Protein AF-A0A2U1M187-F1 (afdb_monomer_lite)

Organism: Artemisia annua (NCBI:txid35608)

Foldseek 3Di: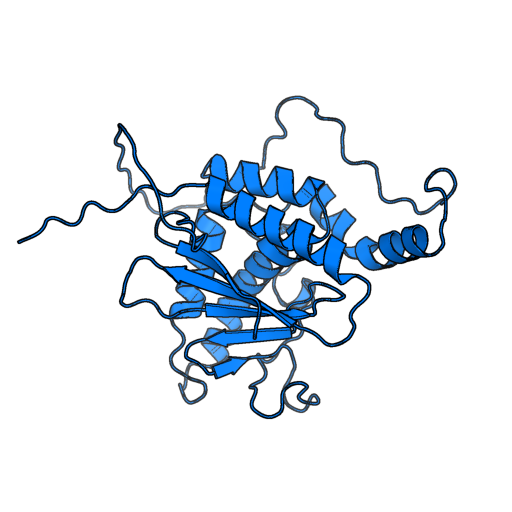
DDPDDQDAADLVQLLVLLVVLLVQLVVCCPDFDFWWWKWKAFLPPLFWIWIFTAGSNQRHGAWIATPNATEGDDAPPPDDPDVRHHHLRHHPAQVTLDPPGQQQQFAALVLQVVLSVLSRVDPDPPDPCSNVSSNVNSSSSSHVCQSHRLLNLDVVSVVVRSVRHVVRDDRQGDDDLSRQVVVCSVVVVVCVVVVHDLPPDPPRRPDDPDCDDDPPRDPPDDPDDDDDDDDDDDDDDDDDDDPPWGGSSRMTIHIDRDD

Secondary structure (DSSP, 8-state):
-----PPPP-THHHHHHHHHHHHHHHHHTT--S-EEEEEEEESSTTSPPEEEEEETTT--EEEEEETTEEEESB-TTSPPSSTT-EE-SB-S-HHHHSSS-GGG-B-SHHHHHHHHHHHHT---TTSTTHHHHHHHTHHHHHHHHIIIIIHHH-HHHHHHHHHHHHTT-SS-B--HHHHHHGGGHHHHHHHHHTT--GGG-TTPPPPPPP--S----------S-----------------S---EESSSEEEEEE---

Structure (mmCIF, N/CA/C/O backbone):
data_AF-A0A2U1M187-F1
#
_entry.id   AF-A0A2U1M187-F1
#
loop_
_atom_site.group_PDB
_atom_site.id
_atom_site.type_symbol
_atom_site.label_atom_id
_atom_site.label_alt_id
_atom_site.label_comp_id
_atom_site.label_asym_id
_atom_site.label_entity_id
_atom_site.label_seq_id
_atom_site.pdbx_PDB_ins_code
_atom_site.Cartn_x
_atom_site.Cartn_y
_atom_site.Cartn_z
_atom_site.occupancy
_atom_site.B_iso_or_equiv
_atom_site.auth_seq_id
_atom_site.auth_comp_id
_atom_site.auth_asym_id
_atom_site.auth_atom_id
_atom_site.pdbx_PDB_model_num
ATOM 1 N N . MET A 1 1 ? 6.530 32.832 21.417 1.00 36.34 1 MET A N 1
ATOM 2 C CA . MET A 1 1 ? 5.592 32.250 20.433 1.00 36.34 1 MET A CA 1
ATOM 3 C C . MET A 1 1 ? 6.393 31.898 19.190 1.00 36.34 1 MET A C 1
ATOM 5 O O . MET A 1 1 ? 6.808 32.794 18.467 1.00 36.34 1 MET A O 1
ATOM 9 N N . ALA A 1 2 ? 6.755 30.625 19.029 1.00 31.55 2 ALA A N 1
ATOM 10 C CA . ALA A 1 2 ? 7.582 30.176 17.914 1.00 31.55 2 ALA A CA 1
ATOM 11 C C . ALA A 1 2 ? 6.688 29.946 16.688 1.00 31.55 2 ALA A C 1
ATOM 13 O O . ALA A 1 2 ? 5.864 29.036 16.682 1.00 31.55 2 ALA A O 1
ATOM 14 N N . ASN A 1 3 ? 6.841 30.786 15.664 1.00 33.09 3 ASN A N 1
ATOM 15 C CA . ASN A 1 3 ? 6.210 30.586 14.362 1.00 33.09 3 ASN A CA 1
ATOM 16 C C . ASN A 1 3 ? 6.825 29.344 13.699 1.00 33.09 3 ASN A C 1
ATOM 18 O O . ASN A 1 3 ? 7.905 29.411 13.107 1.00 33.09 3 ASN A O 1
ATOM 22 N N . GLY A 1 4 ? 6.149 28.202 13.830 1.00 34.09 4 GLY A N 1
ATOM 23 C CA . GLY A 1 4 ? 6.517 26.953 13.174 1.00 34.09 4 GLY A CA 1
ATOM 24 C C . GLY A 1 4 ? 6.390 27.083 11.658 1.00 34.09 4 GLY A C 1
ATOM 25 O O . GLY A 1 4 ? 5.302 26.966 11.104 1.00 34.09 4 GLY A O 1
ATOM 26 N N . ARG A 1 5 ? 7.509 27.333 10.967 1.00 35.47 5 ARG A N 1
ATOM 27 C CA . ARG A 1 5 ? 7.583 27.202 9.506 1.00 35.47 5 ARG A CA 1
ATOM 28 C C . ARG A 1 5 ? 7.350 25.737 9.134 1.00 35.47 5 ARG A C 1
ATOM 30 O O . ARG A 1 5 ? 8.182 24.886 9.446 1.00 35.47 5 ARG A O 1
ATOM 37 N N . ALA A 1 6 ? 6.247 25.460 8.443 1.00 38.03 6 ALA A N 1
ATOM 38 C CA . ALA A 1 6 ? 5.992 24.170 7.816 1.00 38.03 6 ALA A CA 1
ATOM 39 C C . ALA A 1 6 ? 7.139 23.836 6.842 1.00 38.03 6 ALA A C 1
ATOM 41 O O . ALA A 1 6 ? 7.432 24.603 5.921 1.00 38.03 6 ALA A O 1
ATOM 42 N N . ARG A 1 7 ? 7.836 22.718 7.077 1.00 44.09 7 ARG A N 1
ATOM 43 C CA . ARG A 1 7 ? 8.890 22.218 6.184 1.00 44.09 7 ARG A CA 1
ATOM 44 C C . ARG A 1 7 ? 8.266 21.861 4.834 1.00 44.09 7 ARG A C 1
ATOM 46 O O . ARG A 1 7 ? 7.250 21.173 4.788 1.00 44.09 7 ARG A O 1
ATOM 53 N N . LYS A 1 8 ? 8.881 22.310 3.735 1.00 40.53 8 LYS A N 1
ATOM 54 C CA . LYS A 1 8 ? 8.537 21.811 2.398 1.00 40.53 8 LYS A CA 1
ATOM 55 C C . LYS A 1 8 ? 8.822 20.315 2.337 1.00 40.53 8 LYS A C 1
ATOM 57 O O . LYS A 1 8 ? 9.848 19.870 2.848 1.00 40.53 8 LYS A O 1
ATOM 62 N N . ALA A 1 9 ? 7.910 19.586 1.703 1.00 42.81 9 ALA A N 1
ATOM 63 C CA . ALA A 1 9 ? 8.099 18.197 1.321 1.00 42.81 9 ALA A CA 1
ATOM 64 C C . ALA A 1 9 ? 9.455 17.995 0.643 1.00 42.81 9 ALA A C 1
ATOM 66 O O . ALA A 1 9 ? 9.800 18.793 -0.230 1.00 42.81 9 ALA A O 1
ATOM 67 N N . ASP A 1 10 ? 10.171 16.926 0.980 1.00 57.53 10 ASP A N 1
ATOM 68 C CA . ASP A 1 10 ? 11.231 16.387 0.137 1.00 57.53 10 ASP A CA 1
ATOM 69 C C . ASP A 1 10 ? 10.688 15.130 -0.571 1.00 57.53 10 ASP A C 1
ATOM 71 O O . ASP A 1 10 ? 10.655 14.042 0.009 1.00 57.53 10 ASP A O 1
ATOM 75 N N . PRO A 1 11 ? 10.228 15.246 -1.831 1.00 55.34 11 PRO A N 1
ATOM 76 C CA . PRO A 1 11 ? 9.871 14.103 -2.667 1.00 55.34 11 PRO A CA 1
ATOM 77 C C . PRO A 1 11 ? 10.954 13.015 -2.744 1.00 55.34 11 PRO A C 1
ATOM 79 O O . PRO A 1 11 ? 10.631 11.856 -3.017 1.00 55.34 11 PRO A O 1
ATOM 82 N N . ALA A 1 12 ? 12.224 13.348 -2.466 1.00 59.47 12 ALA A N 1
ATOM 83 C CA . ALA A 1 12 ? 13.305 12.369 -2.407 1.00 59.47 12 ALA A CA 1
ATOM 84 C C . ALA A 1 12 ? 13.108 11.332 -1.288 1.00 59.47 12 ALA A C 1
ATOM 86 O O . ALA A 1 12 ? 13.751 10.285 -1.308 1.00 59.47 12 ALA A O 1
ATOM 87 N N . ASP A 1 13 ? 12.215 11.575 -0.332 1.00 79.62 13 ASP A N 1
ATOM 88 C CA . ASP A 1 13 ? 12.016 10.694 0.814 1.00 79.62 13 ASP A CA 1
ATOM 89 C C . ASP A 1 13 ? 11.169 9.461 0.502 1.00 79.62 13 ASP A C 1
ATOM 91 O O . ASP A 1 13 ? 11.450 8.381 1.018 1.00 79.62 13 ASP A O 1
ATOM 95 N N . TYR A 1 14 ? 10.210 9.574 -0.418 1.00 87.38 14 TYR A N 1
ATOM 96 C CA . TYR A 1 14 ? 9.509 8.409 -0.965 1.00 87.38 14 TYR A CA 1
ATOM 97 C C . TYR A 1 14 ? 10.503 7.529 -1.719 1.00 87.38 14 TYR A C 1
ATOM 99 O O . TYR A 1 14 ? 10.582 6.328 -1.471 1.00 87.38 14 TYR A O 1
ATOM 107 N N . GLY A 1 15 ? 11.318 8.152 -2.580 1.00 87.81 15 GLY A N 1
ATOM 108 C CA . GLY A 1 15 ? 12.335 7.455 -3.357 1.00 87.81 15 GLY A CA 1
ATOM 109 C C . GLY A 1 15 ? 13.298 6.665 -2.476 1.00 87.81 15 GLY A C 1
ATOM 110 O O . GLY A 1 15 ? 13.433 5.462 -2.674 1.00 87.81 15 GLY A O 1
ATOM 111 N N . LYS A 1 16 ? 13.867 7.313 -1.450 1.00 89.25 16 LYS A N 1
ATOM 112 C CA . LYS A 1 16 ? 14.754 6.673 -0.463 1.00 89.25 16 LYS A CA 1
ATOM 113 C C . LYS A 1 16 ? 14.071 5.535 0.296 1.00 89.25 16 LYS A C 1
ATOM 115 O O . LYS A 1 16 ? 14.731 4.553 0.615 1.00 89.25 16 LYS A O 1
ATOM 120 N N . THR A 1 17 ? 12.792 5.669 0.645 1.00 90.00 17 THR A N 1
ATOM 121 C CA . THR A 1 17 ? 12.059 4.610 1.355 1.00 90.00 17 THR A CA 1
ATOM 122 C C . THR A 1 17 ? 11.868 3.386 0.472 1.00 90.00 17 THR A C 1
ATOM 124 O O . THR A 1 17 ? 12.154 2.280 0.921 1.00 90.00 17 THR A O 1
ATOM 127 N N . VAL A 1 18 ? 11.464 3.576 -0.786 1.00 92.38 18 VAL A N 1
ATOM 128 C CA . VAL A 1 18 ? 11.348 2.468 -1.742 1.00 92.38 18 VAL A CA 1
ATOM 129 C C . VAL A 1 18 ? 12.714 1.841 -2.021 1.00 92.38 18 VAL A C 1
ATOM 131 O O . VAL A 1 18 ? 12.825 0.624 -1.984 1.00 92.38 18 VAL A O 1
ATOM 134 N N . ASP A 1 19 ? 13.770 2.641 -2.199 1.00 91.38 19 ASP A N 1
ATOM 135 C CA . ASP A 1 19 ? 15.132 2.118 -2.399 1.00 91.38 19 ASP A CA 1
ATOM 136 C C . ASP A 1 19 ? 15.591 1.256 -1.215 1.00 91.38 19 ASP A C 1
ATOM 138 O O . ASP A 1 19 ? 16.145 0.181 -1.408 1.00 91.38 19 ASP A O 1
ATOM 142 N N . LYS A 1 20 ? 15.286 1.665 0.021 1.00 90.06 20 LYS A N 1
ATOM 143 C CA . LYS A 1 20 ? 15.583 0.847 1.205 1.00 90.06 20 LYS A CA 1
ATOM 144 C C . LYS A 1 20 ? 14.770 -0.436 1.268 1.00 90.06 20 LYS A C 1
ATOM 146 O O . LYS A 1 20 ? 15.313 -1.443 1.702 1.00 90.06 20 LYS A O 1
ATOM 151 N N . LEU A 1 21 ? 13.490 -0.399 0.894 1.00 90.88 21 LEU A N 1
ATOM 152 C CA . LEU A 1 21 ? 12.667 -1.608 0.818 1.00 90.88 21 LEU A CA 1
ATOM 153 C C . LEU A 1 21 ? 13.251 -2.582 -0.212 1.00 90.88 21 LEU A C 1
ATOM 155 O O . LEU A 1 21 ? 13.350 -3.770 0.072 1.00 90.88 21 LEU A O 1
ATOM 159 N N . GLN A 1 22 ? 13.715 -2.075 -1.358 1.00 91.00 22 GLN A N 1
ATOM 160 C CA . GLN A 1 22 ? 14.384 -2.873 -2.389 1.00 91.00 22 GLN A CA 1
ATOM 161 C C . GLN A 1 22 ? 15.707 -3.460 -1.891 1.00 91.00 22 GLN A C 1
ATOM 163 O O . GLN A 1 22 ? 15.935 -4.661 -2.017 1.00 91.00 22 GLN A O 1
ATOM 168 N N . ASP A 1 23 ? 16.555 -2.639 -1.270 1.00 89.06 23 ASP A N 1
ATOM 169 C CA . ASP A 1 23 ? 17.818 -3.088 -0.677 1.00 89.06 23 ASP A CA 1
ATOM 170 C C . ASP A 1 23 ? 17.598 -4.120 0.434 1.00 89.06 23 ASP A C 1
ATOM 172 O O . ASP A 1 23 ? 18.422 -5.018 0.615 1.00 89.06 23 ASP A O 1
ATOM 176 N N . HIS A 1 24 ? 16.518 -3.974 1.206 1.00 85.69 24 HIS A N 1
ATOM 177 C CA . HIS A 1 24 ? 16.148 -4.927 2.241 1.00 85.69 24 HIS A CA 1
ATOM 178 C C . HIS A 1 24 ? 15.700 -6.246 1.617 1.00 85.69 24 HIS A C 1
ATOM 180 O O . HIS A 1 24 ? 16.288 -7.272 1.944 1.00 85.69 24 HIS A O 1
ATOM 186 N N . LEU A 1 25 ? 14.763 -6.205 0.661 1.00 83.88 25 LEU A N 1
ATOM 187 C CA . LEU A 1 25 ? 14.265 -7.383 -0.053 1.00 83.88 25 LEU A CA 1
ATOM 188 C C . LEU A 1 25 ? 15.414 -8.207 -0.652 1.00 83.88 25 LEU A C 1
ATOM 190 O O . LEU A 1 25 ? 15.471 -9.421 -0.486 1.00 83.88 25 LEU A O 1
ATOM 194 N N . LEU A 1 26 ? 16.387 -7.546 -1.287 1.00 81.94 26 LEU A N 1
ATOM 195 C CA . LEU A 1 26 ? 17.562 -8.210 -1.866 1.00 81.94 26 LEU A CA 1
ATOM 196 C C . LEU A 1 26 ? 18.434 -8.926 -0.822 1.00 81.94 26 LEU A C 1
ATOM 198 O O . LEU A 1 26 ? 19.063 -9.937 -1.135 1.00 81.94 26 LEU A O 1
ATOM 202 N N . LYS A 1 27 ? 18.491 -8.413 0.411 1.00 82.50 27 LYS A N 1
ATOM 203 C CA . LYS A 1 27 ? 19.245 -9.022 1.520 1.00 82.50 27 LYS A CA 1
ATOM 204 C C . LYS A 1 27 ? 18.449 -10.114 2.230 1.00 82.50 27 LYS A C 1
ATOM 206 O O . LYS A 1 27 ? 19.059 -11.023 2.795 1.00 82.50 27 LYS A O 1
ATOM 211 N N . SER A 1 28 ? 17.123 -10.019 2.214 1.00 74.81 28 SER A N 1
ATOM 212 C CA . SER A 1 28 ? 16.223 -10.865 2.989 1.00 74.81 28 SER A CA 1
ATOM 213 C C . SER A 1 28 ? 15.678 -12.086 2.261 1.00 74.81 28 SER A C 1
ATOM 215 O O . SER A 1 28 ? 15.103 -12.938 2.928 1.00 74.81 28 SER A O 1
ATOM 217 N N . MET A 1 29 ? 15.915 -12.252 0.950 1.00 66.25 29 MET A N 1
ATOM 218 C CA . MET A 1 29 ? 15.394 -13.375 0.134 1.00 66.25 29 MET A CA 1
ATOM 219 C C . MET A 1 29 ? 15.698 -14.803 0.655 1.00 66.25 29 MET A C 1
ATOM 221 O O . MET A 1 29 ? 15.328 -15.784 0.019 1.00 66.25 29 MET A O 1
ATOM 225 N N . ARG A 1 30 ? 16.396 -14.957 1.785 1.00 66.12 30 ARG A N 1
ATOM 226 C CA . ARG A 1 30 ? 16.701 -16.240 2.436 1.00 66.12 30 ARG A CA 1
ATOM 227 C C . ARG A 1 30 ? 15.968 -16.469 3.762 1.00 66.12 30 ARG A C 1
ATOM 229 O O . ARG A 1 30 ? 16.163 -17.527 4.356 1.00 66.12 30 ARG A O 1
ATOM 236 N N . ARG A 1 31 ? 15.184 -15.507 4.255 1.00 67.06 31 ARG A N 1
ATOM 237 C CA . ARG A 1 31 ? 14.463 -15.611 5.532 1.00 67.06 31 ARG A CA 1
ATOM 238 C C . ARG A 1 31 ? 12.969 -15.742 5.268 1.00 67.06 31 ARG A C 1
ATOM 240 O O . ARG A 1 31 ? 12.384 -14.916 4.578 1.00 67.06 31 ARG A O 1
ATOM 247 N N . ASN A 1 32 ? 12.366 -16.790 5.819 1.00 68.56 32 ASN A N 1
ATOM 248 C CA . ASN A 1 32 ? 10.932 -17.041 5.711 1.00 68.56 32 ASN A CA 1
ATOM 249 C C . ASN A 1 32 ? 10.255 -16.705 7.042 1.00 68.56 32 ASN A C 1
ATOM 251 O O . ASN A 1 32 ? 10.751 -17.102 8.094 1.00 68.56 32 ASN A O 1
ATOM 255 N N . GLY A 1 33 ? 9.104 -16.031 6.981 1.00 71.12 33 GLY A N 1
ATOM 256 C CA . GLY A 1 33 ? 8.244 -15.776 8.143 1.00 71.12 33 GLY A CA 1
ATOM 257 C C . GLY A 1 33 ? 8.521 -14.485 8.922 1.00 71.12 33 GLY A C 1
ATOM 258 O O . GLY A 1 33 ? 7.881 -14.272 9.948 1.00 71.12 33 GLY A O 1
ATOM 259 N N . GLU A 1 34 ? 9.434 -13.629 8.457 1.00 85.44 34 GLU A N 1
ATOM 260 C CA . GLU A 1 34 ? 9.655 -12.290 9.024 1.00 85.44 34 GLU A CA 1
ATOM 261 C C . GLU A 1 34 ? 8.755 -11.238 8.335 1.00 85.44 34 GLU A C 1
ATOM 263 O O . GLU A 1 34 ? 8.261 -11.440 7.217 1.00 85.44 34 GLU A O 1
ATOM 268 N N . PHE A 1 35 ? 8.503 -10.120 9.025 1.00 88.19 35 PHE A N 1
ATOM 269 C CA . PHE A 1 35 ? 7.682 -9.011 8.533 1.00 88.19 35 PHE A CA 1
ATOM 270 C C . PHE A 1 35 ? 8.474 -7.704 8.521 1.00 88.19 35 PHE A C 1
ATOM 272 O O . PHE A 1 35 ? 9.128 -7.335 9.494 1.00 88.19 35 PHE A O 1
ATOM 279 N N . LEU A 1 36 ? 8.315 -6.939 7.445 1.00 90.62 36 LEU A N 1
ATOM 280 C CA . LEU A 1 36 ? 8.803 -5.575 7.321 1.00 90.62 36 LEU A CA 1
ATOM 281 C C . LEU A 1 36 ? 7.739 -4.593 7.774 1.00 90.62 36 LEU A C 1
ATOM 283 O O . LEU A 1 36 ? 6.612 -4.582 7.278 1.00 90.62 36 LEU A O 1
ATOM 287 N N . LYS A 1 37 ? 8.125 -3.692 8.668 1.00 92.69 37 LYS A N 1
ATOM 288 C CA . LYS A 1 37 ? 7.225 -2.682 9.205 1.00 92.69 37 LYS A CA 1
ATOM 289 C C . LYS A 1 37 ? 7.507 -1.323 8.597 1.00 92.69 37 LYS A C 1
ATOM 291 O O . LYS A 1 37 ? 8.491 -0.651 8.911 1.00 92.69 37 LYS A O 1
ATOM 296 N N . LEU A 1 38 ? 6.589 -0.891 7.745 1.00 92.94 38 LEU A N 1
ATOM 297 C CA . LEU A 1 38 ? 6.600 0.432 7.145 1.00 92.94 38 LEU A CA 1
ATOM 298 C C . LEU A 1 38 ? 5.641 1.356 7.902 1.00 92.94 38 LEU A C 1
ATOM 300 O O . LEU A 1 38 ? 4.427 1.181 7.877 1.00 92.94 38 LEU A O 1
ATOM 304 N N . VAL A 1 39 ? 6.185 2.369 8.566 1.00 92.62 39 VAL A N 1
ATOM 305 C CA . VAL A 1 39 ? 5.425 3.348 9.347 1.00 92.62 39 VAL A CA 1
ATOM 306 C C . VAL A 1 39 ? 5.218 4.620 8.535 1.00 92.62 39 VAL A C 1
ATOM 308 O O . VAL A 1 39 ? 6.169 5.337 8.235 1.00 92.62 39 VAL A O 1
ATOM 311 N N . LEU A 1 40 ? 3.966 4.924 8.215 1.00 91.75 40 LEU A N 1
ATOM 312 C CA . LEU A 1 40 ? 3.519 6.200 7.677 1.00 91.75 40 LEU A CA 1
ATOM 313 C C . LEU A 1 40 ? 3.137 7.114 8.846 1.00 91.75 40 LEU A C 1
ATOM 315 O O . LEU A 1 40 ? 2.264 6.796 9.651 1.00 91.75 40 LEU A O 1
ATOM 319 N N . ARG A 1 41 ? 3.785 8.265 8.939 1.00 88.38 41 ARG A N 1
ATOM 320 C CA . ARG A 1 41 ? 3.580 9.292 9.964 1.00 88.38 41 ARG A CA 1
ATOM 321 C C . ARG A 1 41 ? 3.238 10.596 9.307 1.00 88.38 41 ARG A C 1
ATOM 323 O O . ARG A 1 41 ? 3.603 10.786 8.160 1.00 88.38 41 ARG A O 1
ATOM 330 N N . SER A 1 42 ? 2.681 11.542 10.040 1.00 83.50 42 SER A N 1
ATOM 331 C CA . SER A 1 42 ? 2.595 12.921 9.588 1.00 83.50 42 SER A CA 1
ATOM 332 C C . SER A 1 42 ? 3.364 13.851 10.511 1.00 83.50 42 SER A C 1
ATOM 334 O O . SER A 1 42 ? 3.571 13.544 11.677 1.00 83.50 42 SER A O 1
ATOM 336 N N . ASP A 1 43 ? 3.831 14.981 9.978 1.00 78.56 43 ASP A N 1
ATOM 337 C CA . ASP A 1 43 ? 4.425 16.046 10.794 1.00 78.56 43 ASP A CA 1
ATOM 338 C C . ASP A 1 43 ? 3.367 16.769 11.649 1.00 78.56 43 ASP A C 1
ATOM 340 O O . ASP A 1 43 ? 3.721 17.544 12.532 1.00 78.56 43 ASP A O 1
ATOM 344 N N . ASN A 1 44 ? 2.078 16.526 11.395 1.00 78.62 44 ASN A N 1
ATOM 345 C CA . ASN A 1 44 ? 0.995 16.981 12.251 1.00 78.62 44 ASN A CA 1
ATOM 346 C C . ASN A 1 44 ? 0.850 16.031 13.453 1.00 78.62 44 ASN A C 1
ATOM 348 O O . ASN A 1 44 ? 0.470 14.876 13.282 1.00 78.62 44 ASN A O 1
ATOM 352 N N . GLU A 1 45 ? 1.118 16.541 14.655 1.00 74.12 45 GLU A N 1
ATOM 353 C CA . GLU A 1 45 ? 1.092 15.801 15.927 1.00 74.12 45 GLU A CA 1
ATOM 354 C C . GLU A 1 45 ? -0.265 15.169 16.277 1.00 74.12 45 GLU A C 1
ATOM 356 O O . GLU A 1 45 ? -0.317 14.216 17.050 1.00 74.12 45 GLU A O 1
ATOM 361 N N . TYR A 1 46 ? -1.361 15.662 15.692 1.00 77.69 46 TYR A N 1
ATOM 362 C CA . TYR A 1 46 ? -2.701 15.105 15.897 1.00 77.69 46 TYR A CA 1
ATOM 363 C C . TYR A 1 46 ? -2.987 13.889 15.008 1.00 77.69 46 TYR A C 1
ATOM 365 O O . TYR A 1 46 ? -3.996 13.208 15.199 1.00 77.69 46 TYR A O 1
ATOM 373 N N . ASN A 1 47 ? -2.127 13.621 14.022 1.00 82.25 47 ASN A N 1
ATOM 374 C CA . ASN A 1 47 ? -2.273 12.471 13.145 1.00 82.25 47 ASN A CA 1
ATOM 375 C C . ASN A 1 47 ? -1.615 11.237 13.769 1.00 82.25 47 ASN A C 1
ATOM 377 O O . ASN A 1 47 ? -0.525 11.289 14.334 1.00 82.25 47 ASN A O 1
ATOM 381 N N . LYS A 1 48 ? -2.292 10.103 13.622 1.00 88.19 48 LYS A N 1
ATOM 382 C CA . LYS A 1 48 ? -1.861 8.803 14.117 1.00 88.19 48 LYS A CA 1
ATOM 383 C C . LYS A 1 48 ? -0.832 8.188 13.165 1.00 88.19 48 LYS A C 1
ATOM 385 O O . LYS A 1 48 ? -0.871 8.372 11.943 1.00 88.19 48 LYS A O 1
ATOM 390 N N . ASP A 1 49 ? 0.069 7.393 13.730 1.00 90.88 49 ASP A N 1
ATOM 391 C CA . ASP A 1 49 ? 0.918 6.509 12.939 1.00 90.88 49 ASP A CA 1
ATOM 392 C C . ASP A 1 49 ? 0.047 5.431 12.279 1.00 90.88 49 ASP A C 1
ATOM 394 O O . ASP A 1 49 ? -0.763 4.770 12.934 1.00 90.88 49 ASP A O 1
ATOM 398 N N . VAL A 1 50 ? 0.251 5.234 10.980 1.00 93.81 50 VAL A N 1
ATOM 399 C CA . VAL A 1 50 ? -0.309 4.119 10.215 1.00 93.81 50 VAL A CA 1
ATOM 400 C C . VAL A 1 50 ? 0.844 3.188 9.887 1.00 93.81 50 VAL A C 1
ATOM 402 O O . VAL A 1 50 ? 1.818 3.619 9.277 1.00 93.81 50 VAL A O 1
ATOM 405 N N . LYS A 1 51 ? 0.769 1.922 10.287 1.00 95.12 51 LYS A N 1
ATOM 406 C CA . LYS A 1 51 ? 1.833 0.944 10.031 1.00 95.12 51 LYS A CA 1
ATOM 407 C C . LYS A 1 51 ? 1.334 -0.093 9.036 1.00 95.12 51 LYS A C 1
ATOM 409 O O . LYS A 1 51 ? 0.200 -0.547 9.126 1.00 95.12 51 LYS A O 1
ATOM 414 N N . LEU A 1 52 ? 2.187 -0.452 8.097 1.00 95.19 52 LEU A N 1
ATOM 415 C CA . LEU A 1 52 ? 1.980 -1.497 7.110 1.00 95.19 52 LEU A CA 1
ATOM 416 C C . LEU A 1 52 ? 2.959 -2.618 7.462 1.00 95.19 52 LEU A C 1
ATOM 418 O O . LEU A 1 52 ? 4.168 -2.385 7.449 1.00 95.19 52 LEU A O 1
ATOM 422 N N . LEU A 1 53 ? 2.444 -3.788 7.832 1.00 94.44 53 LEU A N 1
ATOM 423 C CA . LEU A 1 53 ? 3.240 -5.001 7.992 1.00 94.44 53 LEU A CA 1
ATOM 424 C C . LEU A 1 53 ? 3.240 -5.747 6.665 1.00 94.44 53 LEU A C 1
ATOM 426 O O . LEU A 1 53 ? 2.196 -6.221 6.215 1.00 94.44 53 LEU A O 1
ATOM 430 N N . LEU A 1 54 ? 4.408 -5.794 6.039 1.00 92.31 54 LEU A N 1
ATOM 431 C CA . LEU A 1 54 ? 4.641 -6.451 4.765 1.00 92.31 54 LEU A CA 1
ATOM 432 C C . LEU A 1 54 ? 5.352 -7.776 5.030 1.00 92.31 54 LEU A C 1
ATOM 434 O O . LEU A 1 54 ? 6.334 -7.790 5.762 1.00 92.31 54 LEU A O 1
ATOM 438 N N . GLU A 1 55 ? 4.898 -8.874 4.447 1.00 89.69 55 GLU A N 1
ATOM 439 C CA . GLU A 1 55 ? 5.629 -10.140 4.506 1.00 89.69 55 GLU A CA 1
ATOM 440 C C . GLU A 1 55 ? 6.998 -9.973 3.823 1.00 89.69 55 GLU A C 1
ATOM 442 O O . GLU A 1 55 ? 7.080 -9.490 2.696 1.00 89.69 55 GLU A O 1
ATOM 447 N N . GLU A 1 56 ? 8.092 -10.346 4.484 1.00 86.19 56 GLU A N 1
ATOM 448 C CA . GLU A 1 56 ? 9.448 -10.047 4.000 1.00 86.19 56 GLU A CA 1
ATOM 449 C C . GLU A 1 56 ? 9.829 -10.812 2.724 1.00 86.19 56 GLU A C 1
ATOM 451 O O . GLU A 1 56 ? 10.569 -10.290 1.889 1.00 86.19 56 GLU A O 1
ATOM 456 N N . SER A 1 57 ? 9.283 -12.018 2.543 1.00 80.62 57 SER A N 1
ATOM 457 C CA . SER A 1 57 ? 9.541 -12.899 1.395 1.00 80.62 57 SER A CA 1
ATOM 458 C C . SER A 1 57 ? 8.901 -12.394 0.094 1.00 80.62 57 SER A C 1
ATOM 460 O O . SER A 1 57 ? 9.403 -12.657 -0.999 1.00 80.62 57 SER A O 1
ATOM 462 N N . SER A 1 58 ? 7.779 -11.679 0.200 1.00 82.94 58 SER A N 1
ATOM 463 C CA . SER A 1 58 ? 6.874 -11.393 -0.919 1.00 82.94 58 SER A CA 1
ATOM 464 C C . SER A 1 58 ? 6.520 -9.906 -1.047 1.00 82.94 58 SER A C 1
ATOM 466 O O . SER A 1 58 ? 6.004 -9.457 -2.079 1.00 82.94 58 SER A O 1
ATOM 468 N N . VAL A 1 59 ? 6.791 -9.130 0.004 1.00 88.06 59 VAL A N 1
ATOM 469 C CA . VAL A 1 59 ? 6.391 -7.732 0.206 1.00 88.06 59 VAL A CA 1
ATOM 470 C C . VAL A 1 59 ? 4.867 -7.538 0.130 1.00 88.06 59 VAL A C 1
ATOM 472 O O . VAL A 1 59 ? 4.397 -6.422 -0.083 1.00 88.06 59 VAL A O 1
ATOM 475 N N . TYR A 1 60 ? 4.061 -8.596 0.292 1.00 89.38 60 TYR A N 1
ATOM 476 C CA . TYR A 1 60 ? 2.602 -8.457 0.388 1.00 89.38 60 TYR A CA 1
ATOM 477 C C . TYR A 1 60 ? 2.211 -7.778 1.697 1.00 89.38 60 TYR A C 1
ATOM 479 O O . TYR A 1 60 ? 2.781 -8.058 2.745 1.00 89.38 60 TYR A O 1
ATOM 487 N N . LEU A 1 61 ? 1.222 -6.884 1.646 1.00 90.69 61 LEU A N 1
ATOM 488 C CA . LEU A 1 61 ? 0.670 -6.259 2.845 1.00 90.69 61 LEU A CA 1
ATOM 489 C C . LEU A 1 61 ? -0.214 -7.258 3.588 1.00 90.69 61 LEU A C 1
ATOM 491 O O . LEU A 1 61 ? -1.332 -7.517 3.161 1.00 90.69 61 LEU A O 1
ATOM 495 N N . SER A 1 62 ? 0.261 -7.744 4.727 1.00 88.50 62 SER A N 1
ATOM 496 C CA . SER A 1 62 ? -0.480 -8.702 5.547 1.00 88.50 62 SER A CA 1
ATOM 497 C C . SER A 1 62 ? -1.374 -8.005 6.572 1.00 88.50 62 SER A C 1
ATOM 499 O O . SER A 1 62 ? -2.529 -8.383 6.747 1.00 88.50 62 SER A O 1
ATOM 501 N N . VAL A 1 63 ? -0.863 -6.961 7.238 1.00 93.81 63 VAL A N 1
ATOM 502 C CA . VAL A 1 63 ? -1.606 -6.240 8.286 1.00 93.81 63 VAL A CA 1
ATOM 503 C C . VAL A 1 63 ? -1.429 -4.738 8.153 1.00 93.81 63 VAL A C 1
ATOM 505 O O . VAL A 1 63 ? -0.320 -4.211 8.076 1.00 93.81 63 VAL A O 1
ATOM 508 N N . LEU A 1 64 ? -2.544 -4.028 8.220 1.00 95.75 64 LEU A N 1
ATOM 509 C CA . LEU A 1 64 ? -2.607 -2.596 8.433 1.00 95.75 64 LEU A CA 1
ATOM 510 C C . LEU A 1 64 ? -2.824 -2.329 9.928 1.00 95.75 64 LEU A C 1
ATOM 512 O O . LEU A 1 64 ? -3.829 -2.740 10.494 1.00 95.75 64 LEU A O 1
ATOM 516 N N . ILE A 1 65 ? -1.924 -1.592 10.573 1.00 95.19 65 ILE A N 1
ATOM 517 C CA . ILE A 1 65 ? -2.086 -1.168 11.966 1.00 95.19 65 ILE A CA 1
ATOM 518 C C . ILE A 1 65 ? -2.430 0.316 12.001 1.00 95.19 65 ILE A C 1
ATOM 520 O O . ILE A 1 65 ? -1.596 1.159 11.659 1.00 95.19 65 ILE A O 1
ATOM 524 N N . VAL A 1 66 ? -3.635 0.643 12.462 1.00 93.62 66 VAL A N 1
ATOM 525 C CA . VAL A 1 66 ? -4.073 2.027 12.690 1.00 93.62 66 VAL A CA 1
ATOM 526 C C . VAL A 1 66 ? -4.523 2.149 14.133 1.00 93.62 66 VAL A C 1
ATOM 528 O O . VAL A 1 66 ? -5.360 1.377 14.582 1.00 93.62 66 VAL A O 1
ATOM 531 N N . ASP A 1 67 ? -3.969 3.114 14.868 1.00 91.06 67 ASP A N 1
ATOM 532 C CA . ASP A 1 67 ? -4.326 3.332 16.279 1.00 91.0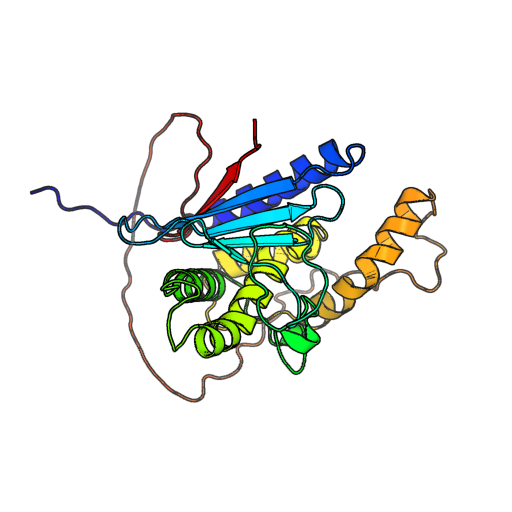6 67 ASP A CA 1
ATOM 533 C C . ASP A 1 67 ? -4.138 2.080 17.160 1.00 91.06 67 ASP A C 1
ATOM 535 O O . ASP A 1 67 ? -4.966 1.751 18.002 1.00 91.06 67 ASP A O 1
ATOM 539 N N . ASN A 1 68 ? -3.056 1.332 16.906 1.00 90.69 68 ASN A N 1
ATOM 540 C CA . ASN A 1 68 ? -2.746 0.034 17.527 1.00 90.69 68 ASN A CA 1
ATOM 541 C C . ASN A 1 68 ? -3.776 -1.084 17.281 1.00 90.69 68 ASN A C 1
ATOM 543 O O . ASN A 1 68 ? -3.636 -2.165 17.846 1.00 90.69 68 ASN A O 1
ATOM 547 N N . VAL A 1 69 ? -4.754 -0.873 16.400 1.00 94.62 69 VAL A N 1
ATOM 548 C CA . VAL A 1 69 ? -5.661 -1.922 15.931 1.00 94.62 69 VAL A CA 1
ATOM 549 C C . VAL A 1 69 ? -5.073 -2.570 14.687 1.00 94.62 69 VAL A C 1
ATOM 551 O O . VAL A 1 69 ? -4.759 -1.872 13.722 1.00 94.62 69 VAL A O 1
ATOM 554 N N . LYS A 1 70 ? -4.947 -3.899 14.704 1.00 96.12 70 LYS A N 1
ATOM 555 C CA . LYS A 1 70 ? -4.538 -4.702 13.548 1.00 96.12 70 LYS A CA 1
ATOM 556 C C . LYS A 1 70 ? -5.743 -4.978 12.659 1.00 96.12 70 LYS A C 1
ATOM 558 O O . LYS A 1 70 ? -6.747 -5.522 13.112 1.00 96.12 70 LYS A O 1
ATOM 563 N N . LEU A 1 71 ? -5.629 -4.607 11.397 1.00 96.31 71 LEU A N 1
ATOM 564 C CA . LEU A 1 71 ? -6.623 -4.821 10.362 1.00 96.31 71 LEU A CA 1
ATOM 565 C C . LEU A 1 71 ? -6.001 -5.704 9.282 1.00 96.31 71 LEU A C 1
ATOM 567 O O . LEU A 1 71 ? -4.925 -5.381 8.782 1.00 96.31 71 LEU A O 1
ATOM 571 N N . GLU A 1 72 ? -6.658 -6.796 8.920 1.00 95.69 72 GLU A N 1
ATOM 572 C CA . GLU A 1 72 ? -6.194 -7.716 7.875 1.00 95.69 72 GLU A CA 1
ATOM 573 C C . GLU A 1 72 ? -7.211 -7.799 6.730 1.00 95.69 72 GLU A C 1
ATOM 575 O O . GLU A 1 72 ? -8.407 -7.521 6.896 1.00 95.69 72 GLU A O 1
ATOM 580 N N . PHE A 1 73 ? -6.734 -8.159 5.541 1.00 95.69 73 PHE A N 1
ATOM 581 C CA . PHE A 1 73 ? -7.624 -8.503 4.439 1.00 95.69 73 PHE A CA 1
ATOM 582 C C . PHE A 1 73 ? -8.346 -9.816 4.745 1.00 95.69 73 PHE A C 1
ATOM 584 O O . PHE A 1 73 ? -7.780 -10.737 5.321 1.00 95.69 73 PHE A O 1
ATOM 591 N N . GLY A 1 74 ? -9.611 -9.898 4.350 1.00 94.75 74 GLY A N 1
ATOM 592 C CA . GLY A 1 74 ? -10.465 -11.043 4.644 1.00 94.75 74 GLY A CA 1
ATOM 593 C C . GLY A 1 74 ? -11.928 -10.640 4.738 1.00 94.75 74 GLY A C 1
ATOM 594 O O . GLY A 1 74 ? -12.265 -9.468 4.940 1.00 94.75 74 GLY A O 1
ATOM 595 N N . LYS A 1 75 ? -12.811 -11.611 4.551 1.00 94.19 75 LYS A N 1
ATOM 596 C CA . LYS A 1 75 ? -14.258 -11.488 4.731 1.00 94.19 75 LYS A CA 1
ATOM 597 C C . LYS A 1 75 ? -14.664 -12.134 6.042 1.00 94.19 75 LYS A C 1
ATOM 599 O O . LYS A 1 75 ? -14.006 -13.046 6.517 1.00 94.19 75 LYS A O 1
ATOM 604 N N . HIS A 1 76 ? -15.800 -11.697 6.578 1.00 89.19 76 HIS A N 1
ATOM 605 C CA . HIS A 1 76 ? -16.342 -12.258 7.807 1.00 89.19 76 HIS A CA 1
ATOM 606 C C . HIS A 1 76 ? -16.454 -13.788 7.735 1.00 89.19 76 HIS A C 1
ATOM 608 O O . HIS A 1 76 ? -17.153 -14.317 6.870 1.00 89.19 76 HIS A O 1
ATOM 614 N N . GLY A 1 77 ? -15.783 -14.466 8.666 1.00 88.44 77 GLY A N 1
ATOM 615 C CA . GLY A 1 77 ? -15.741 -15.926 8.751 1.00 88.44 77 GLY A CA 1
ATOM 616 C C . GLY A 1 77 ? -14.521 -16.564 8.083 1.00 88.44 77 GLY A C 1
ATOM 617 O O . GLY A 1 77 ? -14.300 -17.757 8.289 1.00 88.44 77 GLY A O 1
ATOM 618 N N . ASP A 1 78 ? -13.712 -15.799 7.343 1.00 90.38 78 ASP A N 1
ATOM 619 C CA . ASP A 1 78 ? -12.413 -16.276 6.869 1.00 90.38 78 ASP A CA 1
ATOM 620 C C . ASP A 1 78 ? -11.488 -16.538 8.078 1.00 90.38 78 ASP A C 1
ATOM 622 O O . ASP A 1 78 ? -11.628 -15.872 9.113 1.00 90.38 78 ASP A O 1
ATOM 626 N N . PRO A 1 79 ? -10.540 -17.488 7.987 1.00 89.06 79 PRO A N 1
ATOM 627 C CA . PRO A 1 79 ? -9.532 -17.681 9.022 1.00 89.06 79 PRO A CA 1
ATOM 628 C C . PRO A 1 79 ? -8.748 -16.392 9.274 1.00 89.06 79 PRO A C 1
ATOM 630 O O . PRO A 1 79 ? -8.344 -15.717 8.327 1.00 89.06 79 PRO A O 1
ATOM 633 N N . GLN A 1 80 ? -8.516 -16.074 10.547 1.00 89.69 80 GLN A N 1
ATOM 634 C CA . GLN A 1 80 ? -7.648 -14.963 10.916 1.00 89.69 80 GLN A CA 1
ATOM 635 C C . GLN A 1 80 ? -6.196 -15.415 10.902 1.00 89.69 80 GLN A C 1
ATOM 637 O O . GLN A 1 80 ? -5.855 -16.417 11.537 1.00 89.69 80 GLN A O 1
ATOM 642 N N . PHE A 1 81 ? -5.336 -14.674 10.208 1.00 83.69 81 PHE A N 1
ATOM 643 C CA . PHE A 1 81 ? -3.903 -14.976 10.185 1.00 83.69 81 PHE A CA 1
ATOM 644 C C . PHE A 1 81 ? -3.203 -14.382 11.405 1.00 83.69 81 PHE A C 1
ATOM 646 O O . PHE A 1 81 ? -2.266 -14.973 11.943 1.00 83.69 81 PHE A O 1
ATOM 653 N N . PHE A 1 82 ? -3.702 -13.246 11.891 1.00 85.50 82 PHE A N 1
ATOM 654 C CA . PHE A 1 82 ? -3.187 -12.571 13.076 1.00 85.50 82 PHE A CA 1
ATOM 655 C C . PHE A 1 82 ? -4.281 -12.573 14.143 1.00 85.50 82 PHE A C 1
ATOM 657 O O . PHE A 1 82 ? -5.260 -11.845 14.016 1.00 85.50 82 PHE A O 1
ATOM 664 N N . GLY A 1 83 ? -4.141 -13.412 15.174 1.00 84.50 83 GLY A N 1
ATOM 665 C CA . GLY A 1 83 ? -5.247 -13.794 16.070 1.00 84.50 83 GLY A CA 1
ATOM 666 C C . GLY A 1 83 ? -5.983 -12.666 16.812 1.00 84.50 83 GLY A C 1
ATOM 667 O O . GLY A 1 83 ? -7.084 -12.886 17.298 1.00 84.50 83 GLY A O 1
ATOM 668 N N . ASP A 1 84 ? -5.411 -11.465 16.905 1.00 90.81 84 ASP A N 1
ATOM 669 C CA . ASP A 1 84 ? -6.033 -10.266 17.490 1.00 90.81 84 ASP A CA 1
ATOM 670 C C . ASP A 1 84 ? -6.443 -9.211 16.442 1.00 90.81 84 ASP A C 1
ATOM 672 O O . ASP A 1 84 ? -6.715 -8.058 16.781 1.00 90.81 84 ASP A O 1
ATOM 676 N N . SER A 1 85 ? -6.463 -9.573 15.160 1.00 94.12 85 SER A N 1
ATOM 677 C CA . SER A 1 85 ? -6.797 -8.663 14.066 1.00 94.12 85 SER A CA 1
ATOM 678 C C . SER A 1 85 ? -8.290 -8.636 13.735 1.00 94.12 85 SER A C 1
ATOM 680 O O . SER A 1 85 ? -9.085 -9.480 14.147 1.00 94.12 85 SER A O 1
ATOM 682 N N . THR A 1 86 ? -8.693 -7.601 13.002 1.00 95.25 86 THR A N 1
ATOM 683 C CA . THR A 1 86 ? -10.052 -7.424 12.487 1.00 95.25 86 THR A CA 1
ATOM 684 C C . THR A 1 86 ? -10.038 -7.424 10.965 1.00 95.25 86 THR A C 1
ATOM 686 O O . THR A 1 86 ? -9.244 -6.726 10.340 1.00 95.25 86 THR A O 1
ATOM 689 N N . GLN A 1 87 ? -10.962 -8.163 10.359 1.00 95.38 87 GLN A N 1
ATOM 690 C CA . GLN A 1 87 ? -11.077 -8.257 8.908 1.00 95.38 87 GLN A CA 1
ATOM 691 C C . GLN A 1 87 ? -11.707 -7.001 8.296 1.00 95.38 87 GLN A C 1
ATOM 693 O O . GLN A 1 87 ? -12.716 -6.489 8.786 1.00 95.38 87 GLN A O 1
ATOM 698 N N . LEU A 1 88 ? -11.139 -6.540 7.181 1.00 95.38 88 LEU A N 1
ATOM 699 C CA . LEU A 1 88 ? -11.612 -5.369 6.429 1.00 95.38 88 LEU A CA 1
ATOM 700 C C . LEU A 1 88 ? -12.918 -5.613 5.647 1.00 95.38 88 LEU A C 1
ATOM 702 O O . LEU A 1 88 ? -13.547 -4.661 5.184 1.00 95.38 88 LEU A O 1
ATOM 706 N N . GLY A 1 89 ? -13.333 -6.871 5.480 1.00 95.38 89 GLY A N 1
ATOM 707 C CA . GLY A 1 89 ? -14.535 -7.260 4.733 1.00 95.38 89 GLY A CA 1
ATOM 708 C C . GLY A 1 89 ? -14.302 -7.494 3.235 1.00 95.38 89 GLY A C 1
ATOM 709 O O . GLY A 1 89 ? -15.254 -7.720 2.487 1.00 95.38 89 GLY A O 1
ATOM 710 N N . TYR A 1 90 ? -13.052 -7.444 2.778 1.00 94.44 90 TYR A N 1
ATOM 711 C CA . TYR A 1 90 ? -12.649 -7.723 1.403 1.00 94.44 90 TYR A CA 1
ATOM 712 C C . TYR A 1 90 ? -11.215 -8.250 1.353 1.00 94.44 90 TYR A C 1
ATOM 714 O O . TYR A 1 90 ? -10.424 -8.052 2.273 1.00 94.44 90 TYR A O 1
ATOM 722 N N . VAL A 1 91 ? -10.897 -8.924 0.251 1.00 93.25 91 VAL A N 1
ATOM 723 C CA . VAL A 1 91 ? -9.558 -9.451 -0.032 1.00 93.25 91 VAL A CA 1
ATOM 724 C C . VAL A 1 91 ? -8.701 -8.404 -0.748 1.00 93.25 91 VAL A C 1
ATOM 726 O O . VAL A 1 91 ? -9.227 -7.478 -1.367 1.00 93.25 91 VAL A O 1
ATOM 729 N N . GLU A 1 92 ? -7.386 -8.580 -0.706 1.00 90.94 92 GLU A N 1
ATOM 730 C CA . GLU A 1 92 ? -6.366 -7.662 -1.245 1.00 90.94 92 GLU A CA 1
ATOM 731 C C . GLU A 1 92 ? -6.286 -7.566 -2.778 1.00 90.94 92 GLU A C 1
ATOM 733 O O . GLU A 1 92 ? -5.469 -6.827 -3.321 1.00 90.94 92 GLU A O 1
ATOM 738 N N . GLN A 1 93 ? -7.144 -8.279 -3.508 1.00 92.12 93 GLN A N 1
ATOM 739 C CA . GLN A 1 93 ? -7.142 -8.255 -4.969 1.00 92.12 93 GLN A CA 1
ATOM 740 C C . GLN A 1 93 ? -7.528 -6.869 -5.502 1.00 92.12 93 GLN A C 1
ATOM 742 O O . GLN A 1 93 ? -8.575 -6.323 -5.146 1.00 92.12 93 GLN A O 1
ATOM 747 N N . TYR A 1 94 ? -6.753 -6.330 -6.449 1.00 92.06 94 TYR A N 1
ATOM 748 C CA . TYR A 1 94 ? -7.031 -5.021 -7.058 1.00 92.06 94 TYR A CA 1
ATOM 749 C C . TYR A 1 94 ? -8.443 -4.904 -7.654 1.00 92.06 94 TYR A C 1
ATOM 751 O O . TYR A 1 94 ? -9.045 -3.836 -7.573 1.00 92.06 94 TYR A O 1
ATOM 759 N N . SER A 1 95 ? -9.022 -6.001 -8.153 1.00 90.56 95 SER A N 1
ATOM 760 C CA . SER A 1 95 ? -10.411 -6.063 -8.643 1.00 90.56 95 SER A CA 1
ATOM 761 C C . SER A 1 95 ? -11.474 -5.766 -7.567 1.00 90.56 95 SER A C 1
ATOM 763 O O . SER A 1 95 ? -12.596 -5.365 -7.892 1.00 90.56 95 SER A O 1
ATOM 765 N N . GLN A 1 96 ? -11.137 -5.949 -6.286 1.00 91.25 96 GLN A N 1
ATOM 766 C CA . GLN A 1 96 ? -11.979 -5.632 -5.125 1.00 91.25 96 GLN A CA 1
ATOM 767 C C . GLN A 1 96 ? -11.679 -4.245 -4.546 1.00 91.25 96 GLN A C 1
ATOM 769 O O . GLN A 1 96 ? -12.589 -3.588 -4.029 1.00 91.25 96 GLN A O 1
ATOM 774 N N . LEU A 1 97 ? -10.423 -3.801 -4.638 1.00 92.56 97 LEU A N 1
ATOM 775 C CA . LEU A 1 97 ? -9.967 -2.536 -4.060 1.00 92.56 97 LEU A CA 1
ATOM 776 C C . LEU A 1 97 ? -10.250 -1.326 -4.957 1.00 92.56 97 LEU A C 1
ATOM 778 O O . LEU A 1 97 ? -10.541 -0.241 -4.451 1.00 92.56 97 LEU A O 1
ATOM 782 N N . CYS A 1 98 ? -10.185 -1.501 -6.277 1.00 88.94 98 CYS A N 1
ATOM 783 C CA . CYS A 1 98 ? -10.392 -0.430 -7.244 1.00 88.94 98 CYS A CA 1
ATOM 784 C C . CYS A 1 98 ? -10.984 -0.992 -8.546 1.00 88.94 98 CYS A C 1
ATOM 786 O O . CYS A 1 98 ? -10.306 -1.684 -9.297 1.00 88.94 98 CYS A O 1
ATOM 788 N N . LYS A 1 99 ? -12.263 -0.711 -8.823 1.00 85.19 99 LYS A N 1
ATOM 789 C CA . LYS A 1 99 ? -12.937 -1.132 -10.066 1.00 85.19 99 LYS A CA 1
ATOM 790 C C . LYS A 1 99 ? -12.876 -0.010 -11.113 1.00 85.19 99 LYS A C 1
ATOM 792 O O . LYS A 1 99 ? -13.119 1.134 -10.734 1.00 85.19 99 LYS A O 1
ATOM 797 N N . PRO A 1 100 ? -12.655 -0.306 -12.412 1.00 82.12 100 PRO A N 1
ATOM 798 C CA . PRO A 1 100 ? -12.500 -1.632 -13.035 1.00 82.12 100 PRO A CA 1
ATOM 799 C C . PRO A 1 100 ? -11.144 -2.344 -12.856 1.00 82.12 100 PRO A C 1
ATOM 801 O O . PRO A 1 100 ? -11.025 -3.480 -13.301 1.00 82.12 100 PRO A O 1
ATOM 804 N N . GLY A 1 101 ? -10.141 -1.748 -12.211 1.00 88.38 101 GLY A N 1
ATOM 805 C CA . GLY A 1 101 ? -8.871 -2.432 -11.945 1.00 88.38 101 GLY A CA 1
ATOM 806 C C . GLY A 1 101 ? -7.722 -1.486 -11.607 1.00 88.38 101 GLY A C 1
ATOM 807 O O . GLY A 1 101 ? -7.935 -0.319 -11.274 1.00 88.38 101 GLY A O 1
ATOM 808 N N . LEU A 1 102 ? -6.496 -2.000 -11.751 1.00 92.75 102 LEU A N 1
ATOM 809 C CA . LEU A 1 102 ? -5.232 -1.318 -11.446 1.00 92.75 102 LEU A CA 1
ATOM 810 C C . LEU A 1 102 ? -5.113 0.081 -12.063 1.00 92.75 102 LEU A C 1
ATOM 812 O O . LEU A 1 102 ? -4.647 0.994 -11.394 1.00 92.75 102 LEU A O 1
ATOM 816 N N . THR A 1 103 ? -5.601 0.286 -13.285 1.00 93.06 103 THR A N 1
ATOM 817 C CA . THR A 1 103 ? -5.519 1.570 -14.006 1.00 93.06 103 THR A CA 1
ATOM 818 C C . THR A 1 103 ? -6.311 2.716 -13.365 1.00 93.06 103 THR A C 1
ATOM 820 O O . THR A 1 103 ? -6.149 3.871 -13.745 1.00 93.06 103 THR A O 1
ATOM 823 N N . ASN A 1 104 ? -7.154 2.437 -12.364 1.00 93.25 104 ASN A N 1
ATOM 824 C CA . ASN A 1 104 ? -7.875 3.465 -11.596 1.00 93.25 104 ASN A CA 1
ATOM 825 C C . ASN A 1 104 ? -7.202 3.785 -10.256 1.00 93.25 104 ASN A C 1
ATOM 827 O O . ASN A 1 104 ? -7.676 4.644 -9.507 1.00 93.25 104 ASN A O 1
ATOM 831 N N . VAL A 1 105 ? -6.093 3.114 -9.946 1.00 95.56 105 VAL A N 1
ATOM 832 C CA . VAL A 1 105 ? -5.303 3.412 -8.758 1.00 95.56 105 VAL A CA 1
ATOM 833 C C . VAL A 1 105 ? -4.606 4.751 -8.962 1.00 95.56 105 VAL A C 1
ATOM 835 O O . VAL A 1 105 ? -3.820 4.933 -9.891 1.00 95.56 105 VAL A O 1
ATOM 838 N N . GLN A 1 106 ? -4.900 5.696 -8.071 1.00 95.06 106 GLN A N 1
ATOM 839 C CA . GLN A 1 106 ? -4.238 6.993 -8.057 1.00 95.06 106 GLN A CA 1
ATOM 840 C C . GLN A 1 106 ? -2.825 6.856 -7.493 1.00 95.06 106 GLN A C 1
ATOM 842 O O . GLN A 1 106 ? -2.609 6.171 -6.489 1.00 95.06 106 GLN A O 1
ATOM 847 N N . VAL A 1 107 ? -1.880 7.554 -8.114 1.00 93.81 107 VAL A N 1
ATOM 848 C CA . VAL A 1 107 ? -0.450 7.523 -7.792 1.00 93.81 107 VAL A CA 1
ATOM 849 C C . VAL A 1 107 ? 0.107 8.940 -7.668 1.00 93.81 107 VAL A C 1
ATOM 851 O O . VAL A 1 107 ? -0.489 9.912 -8.128 1.00 93.81 107 VAL A O 1
ATOM 854 N N . GLY A 1 108 ? 1.264 9.069 -7.024 1.00 91.50 108 GLY A N 1
ATOM 855 C CA . GLY A 1 108 ? 1.902 10.362 -6.774 1.00 91.50 108 GLY A CA 1
ATOM 856 C C . GLY A 1 108 ? 1.646 10.913 -5.369 1.00 91.50 108 GLY A C 1
ATOM 857 O O . GLY A 1 108 ? 1.045 10.266 -4.508 1.00 91.50 108 GLY A O 1
ATOM 858 N N . HIS A 1 109 ? 2.157 12.121 -5.118 1.00 90.00 109 HIS A N 1
ATOM 859 C CA . HIS A 1 109 ? 2.192 12.714 -3.774 1.00 90.00 109 HIS A CA 1
ATOM 860 C C . HIS A 1 109 ? 0.790 12.973 -3.206 1.00 90.00 109 HIS A C 1
ATOM 862 O O . HIS A 1 109 ? 0.482 12.534 -2.098 1.00 90.00 109 HIS A O 1
ATOM 868 N N . ALA A 1 110 ? -0.088 13.611 -3.986 1.00 90.31 110 ALA A N 1
ATOM 869 C CA . ALA A 1 110 ? -1.451 13.923 -3.557 1.00 90.31 110 ALA A CA 1
ATOM 870 C C . ALA A 1 110 ? -2.263 12.656 -3.227 1.00 90.31 110 ALA A C 1
ATOM 872 O O . ALA A 1 110 ? -2.990 12.624 -2.232 1.00 90.31 110 ALA A O 1
ATOM 873 N N . ALA A 1 111 ? -2.093 11.594 -4.022 1.00 92.94 111 ALA A N 1
ATOM 874 C CA . ALA A 1 111 ? -2.744 10.307 -3.799 1.00 92.94 111 ALA A CA 1
ATOM 875 C C . ALA A 1 111 ? -2.286 9.658 -2.482 1.00 92.94 111 ALA A C 1
ATOM 877 O O . ALA A 1 111 ? -3.124 9.244 -1.680 1.00 92.94 111 ALA A O 1
ATOM 878 N N . LEU A 1 112 ? -0.974 9.648 -2.209 1.00 92.38 112 LEU A N 1
ATOM 879 C CA . LEU A 1 112 ? -0.415 9.154 -0.944 1.00 92.38 112 LEU A CA 1
ATOM 880 C C . LEU A 1 112 ? -0.945 9.933 0.271 1.00 92.38 112 LEU A C 1
ATOM 882 O O . LEU A 1 112 ? -1.356 9.330 1.264 1.00 92.38 112 LEU A O 1
ATOM 886 N N . MET A 1 113 ? -0.986 11.266 0.188 1.00 90.50 113 MET A N 1
ATOM 887 C CA . MET A 1 113 ? -1.502 12.114 1.270 1.00 90.50 113 MET A CA 1
ATOM 888 C C . MET A 1 113 ? -2.989 11.874 1.540 1.00 90.50 113 MET A C 1
ATOM 890 O O . MET A 1 113 ? -3.409 11.793 2.700 1.00 90.50 113 MET A O 1
ATOM 894 N N . ASN A 1 114 ? -3.788 11.743 0.479 1.00 92.44 114 ASN A N 1
ATOM 895 C CA . ASN A 1 114 ? -5.208 11.420 0.579 1.00 92.44 114 ASN A CA 1
ATOM 896 C C . ASN A 1 114 ? -5.418 10.033 1.204 1.00 92.44 114 ASN A C 1
ATOM 898 O O . ASN A 1 114 ? -6.230 9.888 2.121 1.00 92.44 114 ASN A O 1
ATOM 902 N N . ALA A 1 115 ? -4.644 9.035 0.765 1.00 94.88 115 ALA A N 1
ATOM 903 C CA . ALA A 1 115 ? -4.697 7.683 1.306 1.00 94.88 115 ALA A CA 1
ATOM 904 C C . ALA A 1 115 ? -4.413 7.668 2.815 1.00 94.88 115 ALA A C 1
ATOM 906 O O . ALA A 1 115 ? -5.225 7.162 3.595 1.00 94.88 115 ALA A O 1
ATOM 907 N N . TYR A 1 116 ? -3.323 8.312 3.240 1.00 93.88 116 TYR A N 1
ATOM 908 C CA . TYR A 1 116 ? -2.973 8.431 4.654 1.00 93.88 116 TYR A CA 1
ATOM 909 C C . TYR A 1 116 ? -4.033 9.189 5.463 1.00 93.88 116 TYR A C 1
ATOM 911 O O . TYR A 1 116 ? -4.412 8.757 6.552 1.00 93.88 116 TYR A O 1
ATOM 919 N N . THR A 1 117 ? -4.552 10.298 4.933 1.00 92.50 117 THR A N 1
ATOM 920 C CA . THR A 1 117 ? -5.562 11.114 5.623 1.00 92.50 117 THR A CA 1
ATOM 921 C C . THR A 1 117 ? -6.854 10.330 5.844 1.00 92.50 117 THR A C 1
ATOM 923 O O . THR A 1 117 ? -7.456 10.429 6.910 1.00 92.50 117 THR A O 1
ATOM 926 N N . LYS A 1 118 ? -7.284 9.519 4.870 1.00 95.00 118 LYS A N 1
ATOM 927 C CA . LYS A 1 118 ? -8.459 8.646 5.018 1.00 95.00 118 LYS A CA 1
ATOM 928 C C . LYS A 1 118 ? -8.249 7.567 6.082 1.00 95.00 118 LYS A C 1
ATOM 930 O O . LYS A 1 118 ? -9.150 7.330 6.885 1.00 95.00 118 LYS A O 1
ATOM 935 N N . LEU A 1 119 ? -7.060 6.967 6.139 1.00 95.06 119 LEU A N 1
ATOM 936 C CA . LEU A 1 119 ? -6.720 5.992 7.181 1.00 95.06 119 LEU A CA 1
ATOM 937 C C . LEU A 1 119 ? -6.704 6.628 8.576 1.00 95.06 119 LEU A C 1
ATOM 939 O O . LEU A 1 119 ? -7.242 6.059 9.519 1.00 95.06 119 LEU A O 1
ATOM 943 N N . ASN A 1 120 ? -6.209 7.861 8.696 1.00 92.25 120 ASN A N 1
ATOM 944 C CA . ASN A 1 120 ? -6.192 8.606 9.960 1.00 92.25 120 ASN A CA 1
ATOM 945 C C . ASN A 1 120 ? -7.573 8.959 10.519 1.00 92.25 120 ASN A C 1
ATOM 947 O O . ASN A 1 120 ? -7.690 9.294 11.696 1.00 92.25 120 ASN A O 1
ATOM 951 N N . ARG A 1 121 ? -8.632 8.861 9.708 1.00 93.75 121 ARG A N 1
ATOM 952 C CA . ARG A 1 121 ? -10.015 9.049 10.171 1.00 93.75 121 ARG A CA 1
ATOM 953 C C . ARG A 1 121 ? -10.557 7.849 10.945 1.00 93.75 121 ARG A C 1
ATOM 955 O O . ARG A 1 121 ? -11.703 7.911 11.382 1.00 93.75 121 ARG A O 1
ATOM 962 N N . PHE A 1 122 ? -9.773 6.784 11.111 1.00 94.69 122 PHE A N 1
ATOM 963 C CA . PHE A 1 122 ? -10.163 5.611 11.879 1.00 94.69 122 PHE A CA 1
ATOM 964 C C . PHE A 1 122 ? -10.516 5.966 13.332 1.00 94.69 122 PHE A C 1
ATOM 966 O O . PHE A 1 122 ? -9.735 6.600 14.055 1.00 94.69 122 PHE A O 1
ATOM 973 N N . ARG A 1 123 ? -11.708 5.530 13.754 1.00 93.88 123 ARG A N 1
ATOM 974 C CA . ARG A 1 123 ? -12.285 5.778 15.087 1.00 93.88 123 ARG A CA 1
ATOM 975 C C . ARG A 1 123 ? -12.402 4.518 15.951 1.00 93.88 123 ARG A C 1
ATOM 977 O O . ARG A 1 123 ? -12.993 4.582 17.022 1.00 93.88 123 ARG A O 1
ATOM 984 N N . GLY A 1 124 ? -11.839 3.396 15.503 1.00 93.88 124 GLY A N 1
ATOM 985 C CA . GLY A 1 124 ? -11.968 2.099 16.167 1.00 93.88 124 GLY A CA 1
ATOM 986 C C . GLY A 1 124 ? -12.991 1.181 15.493 1.00 93.88 124 GLY A C 1
ATOM 987 O O . GLY A 1 124 ? -13.883 1.629 14.775 1.00 93.88 124 GLY A O 1
ATOM 988 N N . VAL A 1 125 ? -12.861 -0.122 15.750 1.00 91.38 125 VAL A N 1
ATOM 989 C CA . VAL A 1 125 ? -13.735 -1.178 15.195 1.00 91.38 125 VAL A CA 1
ATOM 990 C C . VAL A 1 125 ? -15.169 -1.077 15.728 1.00 91.38 125 VAL A C 1
ATOM 992 O O . VAL A 1 125 ? -16.116 -1.407 15.025 1.00 91.38 125 VAL A O 1
ATOM 995 N N . GLY A 1 126 ? -15.342 -0.569 16.953 1.00 90.75 126 GLY A N 1
ATOM 996 C CA . GLY A 1 126 ? -16.657 -0.359 17.569 1.00 90.75 126 GLY A CA 1
ATOM 997 C C . GLY A 1 126 ? -17.427 0.863 17.051 1.00 90.75 126 GLY A C 1
ATOM 998 O O . GLY A 1 126 ? -18.552 1.096 17.491 1.00 90.75 126 GLY A O 1
ATOM 999 N N . ASP A 1 127 ? -16.854 1.671 16.150 1.00 93.88 127 ASP A N 1
ATOM 1000 C CA . ASP A 1 127 ? -17.570 2.804 15.560 1.00 93.88 127 ASP A CA 1
ATOM 1001 C C . ASP A 1 127 ? -18.682 2.299 14.628 1.00 93.88 127 ASP A C 1
ATOM 1003 O O . ASP A 1 127 ? -18.464 1.450 13.765 1.00 93.88 127 ASP A O 1
ATOM 1007 N N . LYS A 1 128 ? -19.884 2.870 14.745 1.00 94.19 128 LYS A N 1
ATOM 1008 C CA . LYS A 1 128 ? -21.035 2.522 13.891 1.00 94.19 128 LYS A CA 1
ATOM 1009 C C . LYS A 1 128 ? -20.776 2.704 12.388 1.00 94.19 128 LYS A C 1
ATOM 1011 O O . LYS A 1 128 ? -21.485 2.132 11.568 1.00 94.19 128 LYS A O 1
ATOM 1016 N N . ASN A 1 129 ? -19.788 3.518 12.022 1.00 94.62 129 ASN A N 1
ATOM 1017 C CA . ASN A 1 129 ? -19.376 3.762 10.646 1.00 94.62 129 ASN A CA 1
ATOM 1018 C C . ASN A 1 129 ? -18.164 2.918 10.235 1.00 94.62 129 ASN A C 1
ATOM 1020 O O . ASN A 1 129 ? -17.617 3.176 9.167 1.00 94.62 129 ASN A O 1
ATOM 1024 N N . PHE A 1 130 ? -17.725 1.935 11.029 1.00 94.56 130 PHE A N 1
ATOM 1025 C CA . PHE A 1 130 ? -16.544 1.126 10.716 1.00 94.56 130 PHE A CA 1
ATOM 1026 C C . PHE A 1 130 ? -16.638 0.464 9.335 1.00 94.56 130 PHE A C 1
ATOM 1028 O O . PHE A 1 130 ? -15.725 0.612 8.526 1.00 94.56 130 PHE A O 1
ATOM 1035 N N . SER A 1 131 ? -17.766 -0.182 9.019 1.00 94.50 131 SER A N 1
ATOM 1036 C CA . SER A 1 131 ? -17.983 -0.800 7.701 1.00 94.50 131 SER A CA 1
ATOM 1037 C C . SER A 1 131 ? -17.935 0.231 6.565 1.00 94.50 131 SER A C 1
ATOM 1039 O O . SER A 1 131 ? -17.246 0.021 5.570 1.00 94.50 131 SER A O 1
ATOM 1041 N N . LYS A 1 132 ? -18.572 1.394 6.751 1.00 95.75 132 LYS A N 1
ATOM 1042 C CA . LYS A 1 132 ? -18.523 2.494 5.778 1.00 95.75 132 LYS A CA 1
ATOM 1043 C C . LYS A 1 132 ? -17.095 3.012 5.584 1.00 95.75 132 LYS A C 1
ATOM 1045 O O . LYS A 1 132 ? -16.672 3.253 4.459 1.00 95.75 132 LYS A O 1
ATOM 1050 N N . TRP A 1 133 ? -16.343 3.164 6.670 1.00 96.31 133 TRP A N 1
ATOM 1051 C CA . TRP A 1 133 ? -14.943 3.569 6.623 1.00 96.31 133 TRP A CA 1
ATOM 1052 C C . TRP A 1 133 ? -14.085 2.532 5.884 1.00 96.31 133 TRP A C 1
ATOM 1054 O O . TRP A 1 133 ? -13.296 2.923 5.026 1.00 96.31 133 TRP A O 1
ATOM 1064 N N . CYS A 1 134 ? -14.289 1.230 6.129 1.00 95.88 134 CYS A N 1
ATOM 1065 C CA . CYS A 1 134 ? -13.604 0.153 5.404 1.00 95.88 134 CYS A CA 1
ATOM 1066 C C . CYS A 1 134 ? -13.833 0.254 3.890 1.00 95.88 134 CYS A C 1
ATOM 1068 O O . CYS A 1 134 ? -12.890 0.090 3.113 1.00 95.88 134 CYS A O 1
ATOM 1070 N N . ASP A 1 135 ? -15.056 0.577 3.466 1.00 94.19 135 ASP A N 1
ATOM 1071 C CA . ASP A 1 135 ? -15.383 0.798 2.056 1.00 94.19 135 ASP A CA 1
ATOM 1072 C C . ASP A 1 135 ? -14.716 2.060 1.486 1.00 94.19 135 ASP A C 1
ATOM 1074 O O . ASP A 1 135 ? -14.170 2.034 0.379 1.00 94.19 135 ASP A O 1
ATOM 1078 N N . GLU A 1 136 ? -14.689 3.156 2.249 1.00 94.25 136 GLU A N 1
ATOM 1079 C CA . GLU A 1 136 ? -14.080 4.431 1.843 1.00 94.25 136 GLU A CA 1
ATOM 1080 C C . GLU A 1 136 ? -12.557 4.347 1.636 1.00 94.25 136 GLU A C 1
ATOM 1082 O O . GLU A 1 136 ? -11.999 5.090 0.809 1.00 94.25 136 GLU A O 1
ATOM 1087 N N . ILE A 1 137 ? -11.876 3.464 2.375 1.00 96.12 137 ILE A N 1
ATOM 1088 C CA . ILE A 1 137 ? -10.419 3.299 2.302 1.00 96.12 137 ILE A CA 1
ATOM 1089 C C . ILE A 1 137 ? -9.958 2.296 1.239 1.00 96.12 137 ILE A C 1
ATOM 1091 O O . ILE A 1 137 ? -8.759 2.250 0.986 1.00 96.12 137 ILE A O 1
ATOM 1095 N N . ARG A 1 138 ? -10.844 1.545 0.565 1.00 95.31 138 ARG A N 1
ATOM 1096 C CA . ARG A 1 138 ? -10.445 0.535 -0.448 1.00 95.31 138 ARG A CA 1
ATOM 1097 C C . ARG A 1 138 ? -9.474 1.086 -1.495 1.00 95.31 138 ARG A C 1
ATOM 1099 O O . ARG A 1 138 ? -8.405 0.528 -1.724 1.00 95.31 138 ARG A O 1
ATOM 1106 N N . HIS A 1 139 ? -9.811 2.245 -2.057 1.00 95.38 139 HIS A N 1
ATOM 1107 C CA . HIS A 1 139 ? -8.970 2.923 -3.044 1.00 95.38 139 HIS A CA 1
ATOM 1108 C C . HIS A 1 139 ? -7.654 3.424 -2.432 1.00 95.38 139 HIS A C 1
ATOM 1110 O O . HIS A 1 139 ? -6.615 3.373 -3.081 1.00 95.38 139 HIS A O 1
ATOM 1116 N N . SER A 1 140 ? -7.679 3.863 -1.168 1.00 96.00 140 SER A N 1
ATOM 1117 C CA . SER A 1 140 ? -6.470 4.256 -0.436 1.00 96.00 140 SER A CA 1
ATOM 1118 C C . SER A 1 140 ? -5.521 3.079 -0.246 1.00 96.00 140 SER A C 1
ATOM 1120 O O . SER A 1 140 ? -4.316 3.239 -0.414 1.00 96.00 140 SER A O 1
ATOM 1122 N N . LEU A 1 141 ? -6.054 1.898 0.081 1.00 96.75 141 LEU A N 1
ATOM 1123 C CA . LEU A 1 141 ? -5.263 0.677 0.203 1.00 96.75 141 LEU A CA 1
ATOM 1124 C C . LEU A 1 141 ? -4.668 0.277 -1.142 1.00 96.75 141 LEU A C 1
ATOM 1126 O O . LEU A 1 141 ? -3.482 -0.023 -1.189 1.00 96.75 141 LEU A O 1
ATOM 1130 N N . ALA A 1 142 ? -5.427 0.374 -2.237 1.00 96.62 142 ALA A N 1
ATOM 1131 C CA . ALA A 1 142 ? -4.891 0.130 -3.576 1.00 96.62 142 ALA A CA 1
ATOM 1132 C C . ALA A 1 142 ? -3.706 1.059 -3.906 1.00 96.62 142 ALA A C 1
ATOM 1134 O O . ALA A 1 142 ? -2.680 0.593 -4.401 1.00 96.62 142 ALA A O 1
ATOM 1135 N N . THR A 1 143 ? -3.811 2.353 -3.572 1.00 96.50 143 THR A N 1
ATOM 1136 C CA . THR A 1 143 ? -2.703 3.313 -3.709 1.00 96.50 143 THR A CA 1
ATOM 1137 C C . THR A 1 143 ? -1.494 2.905 -2.870 1.00 96.50 143 THR A C 1
ATOM 1139 O O . THR A 1 143 ? -0.376 2.933 -3.375 1.00 96.50 143 THR A O 1
ATOM 1142 N N . LEU A 1 144 ? -1.680 2.509 -1.607 1.00 96.25 144 LEU A N 1
ATOM 1143 C CA . LEU A 1 144 ? -0.564 2.096 -0.747 1.00 96.25 144 LEU A CA 1
ATOM 1144 C C . LEU A 1 144 ? 0.094 0.797 -1.224 1.00 96.25 144 LEU A C 1
ATOM 1146 O O . LEU A 1 144 ? 1.320 0.728 -1.253 1.00 96.25 144 LEU A O 1
ATOM 1150 N N . LEU A 1 145 ? -0.699 -0.191 -1.644 1.00 96.00 145 LEU A N 1
ATOM 1151 C CA . LEU A 1 145 ? -0.213 -1.445 -2.224 1.00 96.00 145 LEU A CA 1
ATOM 1152 C C . LEU A 1 145 ? 0.621 -1.190 -3.483 1.00 96.00 145 LEU A C 1
ATOM 1154 O O . LEU A 1 145 ? 1.707 -1.739 -3.634 1.00 96.00 145 LEU A O 1
ATOM 1158 N N . PHE A 1 146 ? 0.159 -0.294 -4.356 1.00 96.56 146 PHE A N 1
ATOM 1159 C CA . PHE A 1 146 ? 0.902 0.052 -5.564 1.00 96.56 146 PHE A CA 1
ATOM 1160 C C . PHE A 1 146 ? 2.199 0.816 -5.250 1.00 96.56 146 PHE A C 1
ATOM 1162 O O . PHE A 1 146 ? 3.279 0.480 -5.735 1.00 96.56 146 PHE A O 1
ATOM 1169 N N . MET A 1 147 ? 2.109 1.857 -4.420 1.00 95.56 147 MET A N 1
ATOM 1170 C CA . MET A 1 147 ? 3.230 2.765 -4.156 1.00 95.56 147 MET A CA 1
ATOM 1171 C C . MET A 1 147 ? 4.322 2.140 -3.270 1.00 95.56 147 MET A C 1
ATOM 1173 O O . MET A 1 147 ? 5.448 2.624 -3.274 1.00 95.56 147 MET A O 1
ATOM 1177 N N . PHE A 1 148 ? 4.036 1.082 -2.507 1.00 95.00 148 PHE A N 1
ATOM 1178 C CA . PHE A 1 148 ? 5.035 0.441 -1.645 1.00 95.00 148 PHE A CA 1
ATOM 1179 C C . PHE A 1 148 ? 5.378 -0.983 -2.114 1.00 95.00 148 PHE A C 1
ATOM 1181 O O . PHE A 1 148 ? 6.456 -1.123 -2.697 1.00 95.00 148 PHE A O 1
ATOM 1188 N N . PRO A 1 149 ? 4.527 -2.018 -1.949 1.00 94.81 149 PRO A N 1
ATOM 1189 C CA . PRO A 1 149 ? 4.780 -3.354 -2.492 1.00 94.81 149 PRO A CA 1
ATOM 1190 C C . PRO A 1 149 ? 5.177 -3.388 -3.970 1.00 94.81 149 PRO A C 1
ATOM 1192 O O . PRO A 1 149 ? 6.278 -3.840 -4.289 1.00 94.81 149 PRO A O 1
ATOM 1195 N N . GLU A 1 150 ? 4.350 -2.859 -4.878 1.00 95.69 150 GLU A N 1
ATOM 1196 C CA . GLU A 1 150 ? 4.624 -3.013 -6.318 1.00 95.69 150 GLU A CA 1
ATOM 1197 C C . GLU A 1 150 ? 5.840 -2.198 -6.766 1.00 95.69 150 GLU A C 1
ATOM 1199 O O . GLU A 1 150 ? 6.676 -2.677 -7.531 1.00 95.69 150 GLU A O 1
ATOM 1204 N N . CYS A 1 151 ? 6.016 -0.991 -6.224 1.00 95.06 151 CYS A N 1
ATOM 1205 C CA . CYS A 1 151 ? 7.227 -0.205 -6.460 1.00 95.06 151 CYS A CA 1
ATOM 1206 C C . CYS A 1 151 ? 8.486 -0.853 -5.863 1.00 95.06 151 CYS A C 1
ATOM 1208 O O . CYS A 1 151 ? 9.586 -0.596 -6.350 1.00 95.06 151 CYS A O 1
ATOM 1210 N N . THR A 1 152 ? 8.357 -1.689 -4.832 1.00 93.31 152 THR A N 1
ATOM 1211 C CA . THR A 1 152 ? 9.484 -2.464 -4.298 1.00 93.31 152 THR A CA 1
ATOM 1212 C C . THR A 1 152 ? 9.828 -3.614 -5.242 1.00 93.31 152 THR A C 1
ATOM 1214 O O . THR A 1 152 ? 10.986 -3.755 -5.628 1.00 93.31 152 THR A O 1
ATOM 1217 N N . ARG A 1 153 ? 8.827 -4.371 -5.701 1.00 91.62 153 ARG A N 1
ATOM 1218 C CA . ARG A 1 153 ? 9.004 -5.504 -6.627 1.00 91.62 153 ARG A CA 1
ATOM 1219 C C . ARG A 1 153 ? 9.559 -5.086 -7.988 1.00 91.62 153 ARG A C 1
ATOM 1221 O O . ARG A 1 153 ? 10.466 -5.723 -8.517 1.00 91.62 153 ARG A O 1
ATOM 1228 N N . PHE A 1 154 ? 9.061 -3.981 -8.542 1.00 91.94 154 PHE A N 1
ATOM 1229 C CA . PHE A 1 154 ? 9.366 -3.565 -9.909 1.00 91.94 154 PHE A CA 1
ATOM 1230 C C . PHE A 1 154 ? 10.112 -2.232 -9.951 1.00 91.94 154 PHE A C 1
ATOM 1232 O O . PHE A 1 154 ? 9.531 -1.152 -9.822 1.00 91.94 154 PHE A O 1
ATOM 1239 N N . ARG A 1 155 ? 11.420 -2.286 -10.229 1.00 90.12 155 ARG A N 1
ATOM 1240 C CA . ARG A 1 155 ? 12.282 -1.093 -10.308 1.00 90.12 155 ARG A CA 1
ATOM 1241 C C . ARG A 1 155 ? 11.801 -0.051 -11.324 1.00 90.12 155 ARG A C 1
ATOM 1243 O O . ARG A 1 155 ? 11.899 1.141 -11.052 1.00 90.12 155 ARG A O 1
ATOM 1250 N N . TRP A 1 156 ? 11.271 -0.463 -12.475 1.00 89.00 156 TRP A N 1
ATOM 1251 C CA . TRP A 1 156 ? 10.763 0.485 -13.477 1.00 89.00 156 TRP A CA 1
ATOM 1252 C C . TRP A 1 156 ? 9.479 1.187 -13.027 1.00 89.00 156 TRP A C 1
ATOM 1254 O O . TRP A 1 156 ? 9.353 2.399 -13.209 1.00 89.00 156 TRP A O 1
ATOM 1264 N N . ILE A 1 157 ? 8.570 0.459 -12.366 1.00 93.69 157 ILE A N 1
ATOM 1265 C CA . ILE A 1 157 ? 7.379 1.053 -11.740 1.00 93.69 157 ILE A CA 1
ATOM 1266 C C . ILE A 1 157 ? 7.818 2.051 -10.662 1.00 93.69 157 ILE A C 1
ATOM 1268 O O . ILE A 1 157 ? 7.336 3.183 -10.632 1.00 93.69 157 ILE A O 1
ATOM 1272 N N . SER A 1 158 ? 8.809 1.680 -9.844 1.00 93.19 158 SER A N 1
ATOM 1273 C CA . SER A 1 158 ? 9.371 2.542 -8.801 1.00 93.19 158 SER A CA 1
ATOM 1274 C C . SER A 1 158 ? 9.920 3.857 -9.360 1.00 93.19 158 SER A C 1
ATOM 1276 O O . SER A 1 158 ? 9.603 4.929 -8.843 1.00 93.19 158 SER A O 1
ATOM 1278 N N . GLN A 1 159 ? 10.684 3.812 -10.455 1.00 90.62 159 GLN A N 1
ATOM 1279 C CA . GLN A 1 159 ? 11.236 5.005 -11.106 1.00 90.62 159 GLN A CA 1
ATOM 1280 C C . GLN A 1 159 ? 10.141 5.938 -11.634 1.00 90.62 159 GLN A C 1
ATOM 1282 O O . GLN A 1 159 ? 10.214 7.155 -11.433 1.00 90.62 159 GLN A O 1
ATOM 1287 N N . ALA A 1 160 ? 9.108 5.382 -12.265 1.00 90.50 160 ALA A N 1
ATOM 1288 C CA . ALA A 1 160 ? 7.990 6.167 -12.770 1.00 90.50 160 ALA A CA 1
ATOM 1289 C C . ALA A 1 160 ? 7.155 6.780 -11.631 1.00 90.50 160 ALA A C 1
ATOM 1291 O O . ALA A 1 160 ? 6.873 7.980 -11.651 1.00 90.50 160 ALA A O 1
ATOM 1292 N N . ALA A 1 161 ? 6.847 6.006 -10.586 1.00 90.25 161 ALA A N 1
ATOM 1293 C CA . ALA A 1 161 ? 6.134 6.491 -9.405 1.00 90.25 161 ALA A CA 1
ATOM 1294 C C . ALA A 1 161 ? 6.916 7.592 -8.669 1.00 90.25 161 ALA A C 1
ATOM 1296 O O . ALA A 1 161 ? 6.333 8.604 -8.278 1.00 90.25 161 ALA A O 1
ATOM 1297 N N . LYS A 1 162 ? 8.245 7.454 -8.531 1.00 90.38 162 LYS A N 1
ATOM 1298 C CA . LYS A 1 162 ? 9.114 8.501 -7.960 1.00 90.38 162 LYS A CA 1
ATOM 1299 C C . LYS A 1 162 ? 9.000 9.801 -8.748 1.00 90.38 162 LYS A C 1
ATOM 1301 O O . LYS A 1 162 ? 8.820 10.855 -8.144 1.00 90.38 162 LYS A O 1
ATOM 1306 N N . LYS A 1 163 ? 9.040 9.727 -10.082 1.00 87.44 163 LYS A N 1
ATOM 1307 C CA . LYS A 1 163 ? 8.859 10.901 -10.942 1.00 87.44 163 LYS A CA 1
ATOM 1308 C C . LYS A 1 163 ? 7.491 11.550 -10.725 1.00 87.44 163 LYS A C 1
ATOM 1310 O O . LYS A 1 163 ? 7.426 12.759 -10.559 1.00 87.44 163 LYS A O 1
ATOM 1315 N N . LEU A 1 164 ? 6.419 10.766 -10.630 1.00 87.81 164 LEU A N 1
ATOM 1316 C CA . LEU A 1 164 ? 5.071 11.287 -10.363 1.00 87.81 164 LEU A CA 1
ATOM 1317 C C . LEU A 1 164 ? 4.942 11.964 -8.992 1.00 87.81 164 LEU A C 1
ATOM 1319 O O . LEU A 1 164 ? 4.273 12.990 -8.869 1.00 87.81 164 LEU A O 1
ATOM 1323 N N . VAL A 1 165 ? 5.602 11.426 -7.963 1.00 86.75 165 VAL A N 1
ATOM 1324 C CA . VAL A 1 165 ? 5.682 12.060 -6.636 1.00 86.75 165 VAL A CA 1
ATOM 1325 C C . VAL A 1 165 ? 6.471 13.372 -6.701 1.00 86.75 165 VAL A C 1
ATOM 1327 O O . VAL A 1 165 ? 6.047 14.357 -6.101 1.00 86.75 165 VAL A O 1
ATOM 1330 N N . MET A 1 166 ? 7.585 13.402 -7.438 1.00 84.19 166 MET A N 1
ATOM 1331 C CA . MET A 1 166 ? 8.428 14.593 -7.611 1.00 84.19 166 MET A CA 1
ATOM 1332 C C . MET A 1 166 ? 7.756 15.697 -8.428 1.00 84.19 166 MET A C 1
ATOM 1334 O O . MET A 1 166 ? 7.858 16.866 -8.063 1.00 84.19 166 MET A O 1
ATOM 1338 N N . ASP A 1 167 ? 7.054 15.326 -9.497 1.00 83.19 167 ASP A N 1
ATOM 1339 C CA . ASP A 1 167 ? 6.357 16.257 -10.385 1.00 83.19 167 ASP A CA 1
ATOM 1340 C C . ASP A 1 167 ? 5.127 16.884 -9.701 1.00 83.19 167 ASP A C 1
ATOM 1342 O O . ASP A 1 167 ? 4.559 17.845 -10.217 1.00 83.19 167 ASP A O 1
ATOM 1346 N N . GLY A 1 168 ? 4.695 16.350 -8.549 1.00 80.44 168 GLY A N 1
ATOM 1347 C CA . GLY A 1 168 ? 3.556 16.868 -7.791 1.00 80.44 168 GLY A CA 1
ATOM 1348 C C . GLY A 1 168 ? 2.232 16.784 -8.552 1.00 80.44 168 GLY A C 1
ATOM 1349 O O . GLY A 1 168 ? 1.308 17.539 -8.249 1.00 80.44 168 GLY A O 1
ATOM 13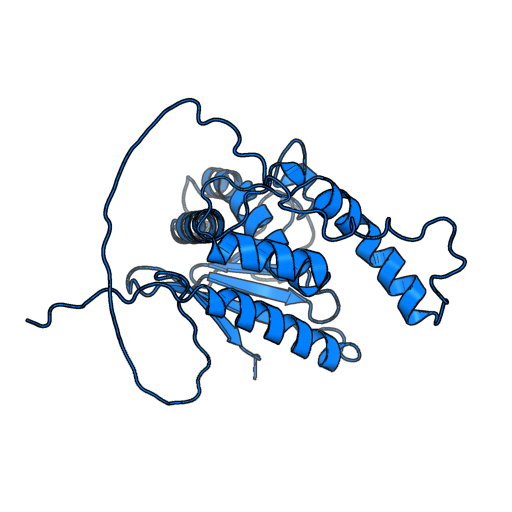50 N N . ARG A 1 169 ? 2.138 15.894 -9.551 1.00 77.38 169 ARG A N 1
ATOM 1351 C CA . ARG A 1 169 ? 0.930 15.745 -10.365 1.00 77.38 169 ARG A CA 1
ATOM 1352 C C . ARG A 1 169 ? -0.243 15.327 -9.490 1.00 77.38 169 ARG A C 1
ATOM 1354 O O . ARG A 1 169 ? -0.152 14.392 -8.692 1.00 77.38 169 ARG A O 1
ATOM 1361 N N . VAL A 1 170 ? -1.354 16.021 -9.677 1.00 75.25 170 VAL A N 1
ATOM 13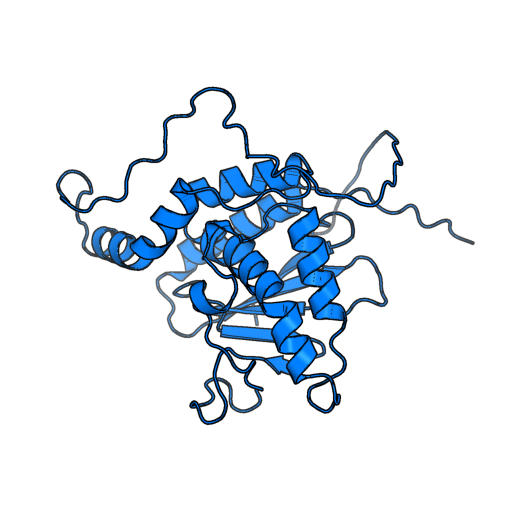62 C CA . VAL A 1 170 ? -2.630 15.708 -9.044 1.00 75.25 170 VAL A CA 1
ATOM 1363 C C . VAL A 1 170 ? -3.414 14.856 -10.044 1.00 75.25 170 VAL A C 1
ATOM 1365 O O . VAL A 1 170 ? -3.405 15.156 -11.230 1.00 75.25 170 VAL A O 1
ATOM 1368 N N . ASN A 1 171 ? -4.051 13.776 -9.585 1.00 83.38 171 ASN A N 1
ATOM 1369 C CA . ASN A 1 171 ? -4.862 12.850 -10.399 1.00 83.38 171 ASN A CA 1
ATOM 1370 C C . ASN A 1 171 ? -4.111 11.897 -11.351 1.00 83.38 171 ASN A C 1
ATOM 1372 O O . ASN A 1 171 ? -4.751 11.242 -12.174 1.00 83.38 171 ASN A O 1
ATOM 1376 N N . ALA A 1 172 ? -2.791 11.742 -11.216 1.00 90.38 172 ALA A N 1
ATOM 1377 C CA . ALA A 1 172 ? -2.077 10.699 -11.950 1.00 90.38 172 ALA A CA 1
ATOM 1378 C C . ALA A 1 172 ? -2.593 9.304 -11.552 1.00 90.38 172 ALA A C 1
ATOM 1380 O O . ALA A 1 172 ? -2.828 9.030 -10.372 1.00 90.38 172 ALA A O 1
ATOM 1381 N N . CYS A 1 173 ? -2.756 8.427 -12.539 1.00 94.50 173 CYS A N 1
ATOM 1382 C CA . CYS A 1 173 ? -3.187 7.045 -12.352 1.00 94.50 173 CYS A CA 1
ATOM 1383 C C . CYS A 1 173 ? -2.122 6.072 -12.866 1.00 94.50 173 CYS A C 1
ATOM 1385 O O . CYS A 1 173 ? -1.236 6.451 -13.638 1.00 94.50 173 CYS A O 1
ATOM 1387 N N . VAL A 1 174 ? -2.207 4.819 -12.423 1.00 93.00 174 VAL A N 1
ATOM 1388 C CA . VAL A 1 174 ? -1.416 3.722 -12.991 1.00 93.00 174 VAL A CA 1
ATOM 1389 C C . VAL A 1 174 ? -1.731 3.605 -14.481 1.00 93.00 174 VAL A C 1
ATOM 1391 O O . VAL A 1 174 ? -2.893 3.551 -14.874 1.00 93.00 174 VAL A O 1
ATOM 1394 N N . VAL A 1 175 ? -0.689 3.578 -15.305 1.00 90.56 175 VAL A N 1
ATOM 1395 C CA . VAL A 1 175 ? -0.812 3.422 -16.760 1.00 90.56 175 VAL A CA 1
ATOM 1396 C C . VAL A 1 175 ? -0.790 1.946 -17.150 1.00 90.56 175 VAL A C 1
ATOM 1398 O O . VAL A 1 175 ? -0.243 1.122 -16.415 1.00 90.56 175 VAL A O 1
ATOM 1401 N N . ASP A 1 176 ? -1.345 1.625 -18.318 1.00 90.38 176 ASP A N 1
ATOM 1402 C CA . ASP A 1 176 ? -1.616 0.248 -18.753 1.00 90.38 176 ASP A CA 1
ATOM 1403 C C . ASP A 1 176 ? -0.396 -0.676 -18.643 1.00 90.38 176 ASP A C 1
ATOM 1405 O O . ASP A 1 176 ? -0.475 -1.705 -17.985 1.00 90.38 176 ASP A O 1
ATOM 1409 N N . TRP A 1 177 ? 0.780 -0.261 -19.133 1.00 89.81 177 TRP A N 1
ATOM 1410 C CA . TRP A 1 177 ? 1.981 -1.109 -19.072 1.00 89.81 177 TRP A CA 1
ATOM 1411 C C . TRP A 1 177 ? 2.412 -1.474 -17.640 1.00 89.81 177 TRP A C 1
ATOM 1413 O O . TRP A 1 177 ? 2.985 -2.539 -17.420 1.00 89.81 177 TRP A O 1
ATOM 1423 N N . MET A 1 178 ? 2.157 -0.605 -16.651 1.00 92.00 178 MET A N 1
ATOM 1424 C CA . MET A 1 178 ? 2.435 -0.916 -15.243 1.00 92.00 178 MET A CA 1
ATOM 1425 C C . MET A 1 178 ? 1.411 -1.913 -14.706 1.00 92.00 178 MET A C 1
ATOM 1427 O O . MET A 1 178 ? 1.772 -2.827 -13.967 1.00 92.00 178 MET A O 1
ATOM 1431 N N . ALA A 1 179 ? 0.140 -1.715 -15.065 1.00 91.69 179 ALA A N 1
ATOM 1432 C CA . ALA A 1 179 ? -0.954 -2.587 -14.663 1.00 91.69 179 ALA A CA 1
ATOM 1433 C C . ALA A 1 179 ? -0.789 -3.998 -15.243 1.00 91.69 179 ALA A C 1
ATOM 1435 O O . ALA A 1 179 ? -1.015 -4.972 -14.528 1.00 91.69 179 ALA A O 1
ATOM 1436 N N . ASP A 1 180 ? -0.336 -4.097 -16.491 1.00 90.44 180 ASP A N 1
ATOM 1437 C CA . ASP A 1 180 ? -0.105 -5.359 -17.188 1.00 90.44 180 ASP A CA 1
ATOM 1438 C C . ASP A 1 180 ? 1.080 -6.134 -16.609 1.00 90.44 180 ASP A C 1
ATOM 1440 O O . ASP A 1 180 ? 1.066 -7.359 -16.631 1.00 90.44 180 ASP A O 1
ATOM 1444 N N . LEU A 1 181 ? 2.091 -5.452 -16.059 1.00 88.94 181 LEU A N 1
ATOM 1445 C CA . LEU A 1 181 ? 3.293 -6.096 -15.521 1.00 88.94 181 LEU A CA 1
ATOM 1446 C C . LEU A 1 181 ? 3.057 -6.780 -14.163 1.00 88.94 181 LEU A C 1
ATOM 1448 O O . LEU A 1 181 ? 3.620 -7.843 -13.903 1.00 88.94 181 LEU A O 1
ATOM 1452 N N . ILE A 1 182 ? 2.230 -6.183 -13.298 1.00 90.88 182 ILE A N 1
ATOM 1453 C CA . ILE A 1 182 ? 2.029 -6.632 -11.907 1.00 90.88 182 ILE A CA 1
ATOM 1454 C C . ILE A 1 182 ? 1.576 -8.105 -11.803 1.00 90.88 182 ILE A C 1
ATOM 1456 O O . ILE A 1 182 ? 2.185 -8.846 -11.026 1.00 90.88 182 ILE A O 1
ATOM 1460 N N . PRO A 1 183 ? 0.587 -8.589 -12.584 1.00 90.19 183 PRO A N 1
ATOM 1461 C CA . PRO A 1 183 ? 0.155 -9.989 -12.541 1.00 90.19 183 PRO A CA 1
ATOM 1462 C C . PRO A 1 183 ? 1.253 -11.015 -12.854 1.00 90.19 183 PRO A C 1
ATOM 1464 O O . PRO A 1 183 ? 1.135 -12.169 -12.448 1.00 90.19 183 PRO A O 1
ATOM 1467 N N . PHE A 1 184 ? 2.323 -10.621 -13.554 1.00 87.25 184 PHE A N 1
ATOM 1468 C CA . PHE A 1 184 ? 3.415 -11.526 -13.923 1.00 87.25 184 PHE A CA 1
ATOM 1469 C C . PHE A 1 184 ? 4.475 -11.690 -12.832 1.00 87.25 184 PHE A C 1
ATOM 1471 O O . PHE A 1 184 ? 5.398 -12.477 -13.034 1.00 87.25 184 PHE A O 1
ATOM 1478 N N . TRP A 1 185 ? 4.359 -11.009 -11.683 1.00 87.56 185 TRP A N 1
ATOM 1479 C CA . TRP A 1 185 ? 5.364 -11.062 -10.613 1.00 87.56 185 TRP A CA 1
ATOM 1480 C C . TRP A 1 185 ? 5.793 -12.493 -10.265 1.00 87.56 185 TRP A C 1
ATOM 1482 O O . TRP A 1 185 ? 6.968 -12.821 -10.395 1.00 87.56 185 TRP A O 1
ATOM 1492 N N . SER A 1 186 ? 4.843 -13.365 -9.910 1.00 85.44 186 SER A N 1
ATOM 1493 C CA . SER A 1 186 ? 5.140 -14.749 -9.514 1.00 85.44 186 SER A CA 1
ATOM 1494 C C . SER A 1 186 ? 5.881 -15.528 -10.601 1.00 85.44 186 SER A C 1
ATOM 1496 O O . SER A 1 186 ? 6.817 -16.261 -10.297 1.00 85.44 186 SER A O 1
ATOM 1498 N N . LYS A 1 187 ? 5.504 -15.324 -11.868 1.00 85.19 187 LYS A N 1
ATOM 1499 C CA . LYS A 1 187 ? 6.151 -15.976 -13.010 1.00 85.19 187 LYS A CA 1
ATOM 1500 C C . LYS A 1 187 ? 7.574 -15.459 -13.228 1.00 85.19 187 LYS A C 1
ATOM 1502 O O . LYS A 1 187 ? 8.484 -16.249 -13.448 1.00 85.19 187 LYS A O 1
ATOM 1507 N N . ILE A 1 188 ? 7.779 -14.144 -13.126 1.00 82.56 188 ILE A N 1
ATOM 1508 C CA . ILE A 1 188 ? 9.106 -13.521 -13.231 1.00 82.56 188 ILE A CA 1
ATOM 1509 C C . ILE A 1 188 ? 10.025 -14.052 -12.125 1.00 82.56 188 ILE A C 1
ATOM 1511 O O . ILE A 1 188 ? 11.171 -14.409 -12.393 1.00 82.56 188 ILE A O 1
ATOM 1515 N N . THR A 1 189 ? 9.520 -14.141 -10.891 1.00 80.19 189 THR A N 1
ATOM 1516 C CA . THR A 1 189 ? 10.272 -14.697 -9.761 1.00 80.19 189 THR A CA 1
ATOM 1517 C C . THR A 1 189 ? 10.626 -16.167 -9.987 1.00 80.19 189 THR A C 1
ATOM 1519 O O . THR A 1 189 ? 11.765 -16.548 -9.740 1.00 80.19 189 THR A O 1
ATOM 1522 N N . GLU A 1 190 ? 9.699 -16.986 -10.490 1.00 81.56 190 GLU A N 1
ATOM 1523 C CA . GLU A 1 190 ? 9.949 -18.401 -10.795 1.00 81.56 190 GLU A CA 1
ATOM 1524 C C . GLU A 1 190 ? 11.063 -18.581 -11.836 1.00 81.56 190 GLU A C 1
ATOM 1526 O O . GLU A 1 190 ? 12.007 -19.336 -11.599 1.00 81.56 190 GLU A O 1
ATOM 1531 N N . VAL A 1 191 ? 10.995 -17.856 -12.958 1.00 79.12 191 VAL A N 1
ATOM 1532 C CA . VAL A 1 191 ? 12.029 -17.902 -14.008 1.00 79.12 191 VAL A CA 1
ATOM 1533 C C . VAL A 1 191 ? 13.392 -17.492 -13.445 1.00 79.12 191 VAL A C 1
ATOM 1535 O O . VAL A 1 191 ? 14.384 -18.189 -13.666 1.00 79.12 191 VAL A O 1
ATOM 1538 N N . PHE A 1 192 ? 13.431 -16.413 -12.657 1.00 71.94 192 PHE A N 1
ATOM 1539 C CA . PHE A 1 192 ? 14.659 -15.923 -12.028 1.00 71.94 192 PHE A CA 1
ATOM 1540 C C . PHE A 1 192 ? 15.264 -16.937 -11.044 1.00 71.94 192 PHE A C 1
ATOM 1542 O O . PHE A 1 192 ? 16.472 -17.172 -11.062 1.00 71.94 192 PHE A O 1
ATOM 1549 N N . LEU A 1 193 ? 14.441 -17.562 -10.194 1.00 73.94 193 LEU A N 1
ATOM 1550 C CA . LEU A 1 193 ? 14.900 -18.546 -9.207 1.00 73.94 193 LEU A CA 1
ATOM 1551 C C . LEU A 1 193 ? 15.363 -19.858 -9.848 1.00 73.94 193 LEU A C 1
ATOM 1553 O O . LEU A 1 193 ? 16.304 -20.477 -9.352 1.00 73.94 193 LEU A O 1
ATOM 1557 N N . ASN A 1 194 ? 14.743 -20.262 -10.957 1.00 77.06 194 ASN A N 1
ATOM 1558 C CA . ASN A 1 194 ? 15.100 -21.481 -11.682 1.00 77.06 194 ASN A CA 1
ATOM 1559 C C . ASN A 1 194 ? 16.310 -21.303 -12.617 1.00 77.06 194 ASN A C 1
ATOM 1561 O O . ASN A 1 194 ? 16.649 -22.228 -13.354 1.00 77.06 194 ASN A O 1
ATOM 1565 N N . GLY A 1 195 ? 16.969 -20.137 -12.595 1.00 63.09 195 GLY A N 1
ATOM 1566 C CA . GLY A 1 195 ? 18.126 -19.851 -13.445 1.00 63.09 195 GLY A CA 1
ATOM 1567 C C . GLY A 1 195 ? 17.788 -19.838 -14.935 1.00 63.09 195 GLY A C 1
ATOM 1568 O O . GLY A 1 195 ? 18.664 -20.090 -15.759 1.00 63.09 195 GLY A O 1
ATOM 1569 N N . GLY A 1 196 ? 16.519 -19.596 -15.279 1.00 56.50 196 GLY A N 1
ATOM 1570 C CA . GLY A 1 196 ? 16.097 -19.469 -16.664 1.00 56.50 196 GLY A CA 1
ATOM 1571 C C . GLY A 1 196 ? 16.657 -18.185 -17.263 1.00 56.50 196 GLY A C 1
ATOM 1572 O O . GLY A 1 196 ? 16.425 -17.098 -16.731 1.00 56.50 196 GLY A O 1
ATOM 1573 N N . ASP A 1 197 ? 17.365 -18.302 -18.385 1.00 53.19 197 ASP A N 1
ATOM 1574 C CA . ASP A 1 197 ? 17.641 -17.149 -19.234 1.00 53.19 197 ASP A CA 1
ATOM 1575 C C . ASP A 1 197 ? 16.315 -16.639 -19.813 1.00 53.19 197 ASP A C 1
ATOM 1577 O O . ASP A 1 197 ? 15.542 -17.382 -20.424 1.00 53.19 197 ASP A O 1
ATOM 1581 N N . CYS A 1 198 ? 16.059 -15.345 -19.624 1.00 51.03 198 CYS A N 1
ATOM 1582 C CA . CYS A 1 198 ? 14.855 -14.652 -20.092 1.00 51.03 198 CYS A CA 1
ATOM 1583 C C . CYS A 1 198 ? 14.703 -14.690 -21.625 1.00 51.03 198 CYS A C 1
ATOM 1585 O O . CYS A 1 198 ? 13.643 -14.354 -22.149 1.00 51.03 198 CYS A O 1
ATOM 1587 N N . ASP A 1 199 ? 15.763 -15.068 -22.343 1.00 51.88 199 ASP A N 1
ATOM 1588 C CA . ASP A 1 199 ? 15.888 -14.929 -23.793 1.00 51.88 199 ASP A CA 1
ATOM 1589 C C . ASP A 1 199 ? 15.036 -15.938 -24.589 1.00 51.88 199 ASP A C 1
ATOM 1591 O O . ASP A 1 199 ? 14.864 -15.775 -25.801 1.00 51.88 199 ASP A O 1
ATOM 1595 N N . HIS A 1 200 ? 14.456 -16.956 -23.937 1.00 45.19 200 HIS A N 1
ATOM 1596 C CA . HIS A 1 200 ? 13.677 -18.014 -24.601 1.00 45.19 200 HIS A CA 1
ATOM 1597 C C . HIS A 1 200 ? 12.314 -18.349 -23.962 1.00 45.19 200 HIS A C 1
ATOM 1599 O O . HIS A 1 200 ? 11.710 -19.358 -24.333 1.00 45.19 200 HIS A O 1
ATOM 1605 N N . ASP A 1 201 ? 11.773 -17.513 -23.067 1.00 47.47 201 ASP A N 1
ATOM 1606 C CA . ASP A 1 201 ? 10.405 -17.711 -22.560 1.00 47.47 201 ASP A CA 1
ATOM 1607 C C . ASP A 1 201 ? 9.365 -17.087 -23.524 1.00 47.47 201 ASP A C 1
ATOM 1609 O O . ASP A 1 201 ? 9.331 -15.860 -23.667 1.00 47.47 201 ASP A O 1
ATOM 1613 N N . PRO A 1 202 ? 8.465 -17.870 -24.163 1.00 51.03 202 PRO A N 1
ATOM 1614 C CA . PRO A 1 202 ? 7.370 -17.334 -24.986 1.00 51.03 202 PRO A CA 1
ATOM 1615 C C . PRO A 1 202 ? 6.357 -16.487 -24.193 1.00 51.03 202 PRO A C 1
ATOM 1617 O O . PRO A 1 202 ? 5.429 -15.927 -24.776 1.00 51.03 202 PRO A O 1
ATOM 1620 N N . TYR A 1 203 ? 6.524 -16.390 -22.875 1.00 50.97 203 TYR A N 1
ATOM 1621 C CA . TYR A 1 203 ? 5.704 -15.605 -21.964 1.00 50.97 203 TYR A CA 1
ATOM 1622 C C . TYR A 1 203 ? 6.502 -14.543 -21.192 1.00 50.97 203 TYR A C 1
ATOM 1624 O O . TYR A 1 203 ? 6.042 -14.096 -20.135 1.00 50.97 203 TYR A O 1
ATOM 1632 N N . ALA A 1 204 ? 7.690 -14.164 -21.677 1.00 47.28 204 ALA A N 1
ATOM 1633 C CA . ALA A 1 204 ? 8.449 -13.061 -21.103 1.00 47.28 204 ALA A CA 1
ATOM 1634 C C . ALA A 1 204 ? 7.553 -11.808 -20.992 1.00 47.28 204 ALA A C 1
ATOM 1636 O O . ALA A 1 204 ? 6.813 -11.501 -21.936 1.00 47.28 204 ALA A O 1
ATOM 1637 N N . PRO A 1 205 ? 7.573 -11.090 -19.850 1.00 52.06 205 PRO A N 1
ATOM 1638 C CA . PRO A 1 205 ? 6.800 -9.864 -19.712 1.00 52.06 205 PRO A CA 1
ATOM 1639 C C . PRO A 1 205 ? 7.210 -8.891 -20.824 1.00 52.06 205 PRO A C 1
ATOM 1641 O O . PRO A 1 205 ? 8.394 -8.848 -21.180 1.00 52.06 205 PRO A O 1
ATOM 1644 N N . PRO A 1 206 ? 6.267 -8.112 -21.386 1.00 55.22 206 PRO A N 1
ATOM 1645 C CA . PRO A 1 206 ? 6.608 -7.164 -22.431 1.00 55.22 206 PRO A CA 1
ATOM 1646 C C . PRO A 1 206 ? 7.733 -6.255 -21.921 1.00 55.22 206 PRO A C 1
ATOM 1648 O O . PRO A 1 206 ? 7.648 -5.761 -20.788 1.00 55.22 206 PRO A O 1
ATOM 1651 N N . PRO A 1 207 ? 8.803 -6.043 -22.713 1.00 53.66 207 PRO A N 1
ATOM 1652 C CA . PRO A 1 207 ? 9.823 -5.091 -22.326 1.00 53.66 207 PRO A CA 1
ATOM 1653 C C . PRO A 1 207 ? 9.137 -3.739 -22.105 1.00 53.66 207 PRO A C 1
ATOM 1655 O O . PRO A 1 207 ? 8.207 -3.388 -22.843 1.00 53.66 207 PRO A O 1
ATOM 1658 N N . PRO A 1 208 ? 9.560 -2.974 -21.088 1.00 54.53 208 PRO A N 1
ATOM 1659 C CA . PRO A 1 208 ? 9.016 -1.652 -20.870 1.00 54.53 208 PRO A CA 1
ATOM 1660 C C . PRO A 1 208 ? 9.238 -0.863 -22.162 1.00 54.53 208 PRO A C 1
ATOM 1662 O O . PRO A 1 208 ? 10.262 -1.065 -22.833 1.00 54.53 208 PRO A O 1
ATOM 1665 N N . PRO A 1 209 ? 8.307 0.026 -22.539 1.00 57.19 209 PRO A N 1
ATOM 1666 C CA . PRO A 1 209 ? 8.549 0.887 -23.679 1.00 57.19 209 PRO A CA 1
ATOM 1667 C C . PRO A 1 209 ? 9.897 1.587 -23.478 1.00 57.19 209 PRO A C 1
ATOM 1669 O O . PRO A 1 209 ? 10.222 2.037 -22.372 1.00 57.19 209 PRO A O 1
ATOM 1672 N N . LEU A 1 210 ? 10.702 1.646 -24.546 1.00 49.69 210 LEU A N 1
ATOM 1673 C CA . LEU A 1 210 ? 11.912 2.468 -24.569 1.00 49.69 210 LEU A CA 1
ATOM 1674 C C . LEU A 1 210 ? 11.555 3.873 -24.055 1.00 49.69 210 LEU A C 1
ATOM 1676 O O . LEU A 1 210 ? 10.406 4.285 -24.213 1.00 49.69 210 LEU A O 1
ATOM 1680 N N . PRO A 1 211 ? 12.489 4.632 -23.456 1.00 43.19 211 PRO A N 1
ATOM 1681 C CA . PRO A 1 211 ? 12.232 6.014 -23.067 1.00 43.19 211 PRO A CA 1
ATOM 1682 C C . PRO A 1 211 ? 11.983 6.869 -24.321 1.00 43.19 211 PRO A C 1
ATOM 1684 O O . PRO A 1 211 ? 12.866 7.565 -24.815 1.00 43.19 211 PRO A O 1
ATOM 1687 N N . VAL A 1 212 ? 10.770 6.797 -24.860 1.00 38.22 212 VAL A N 1
ATOM 1688 C CA . VAL A 1 212 ? 10.268 7.668 -25.911 1.00 38.22 212 VAL A CA 1
ATOM 1689 C C . VAL A 1 212 ? 9.893 8.976 -25.221 1.00 38.22 212 VAL A C 1
ATOM 1691 O O . VAL A 1 212 ? 9.345 8.983 -24.115 1.00 38.22 212 VAL A O 1
ATOM 1694 N N . GLY A 1 213 ? 10.294 10.098 -25.820 1.00 41.00 213 GLY A N 1
ATOM 1695 C CA . GLY A 1 213 ? 10.127 11.430 -25.246 1.00 41.00 213 GLY A CA 1
ATOM 1696 C C . GLY A 1 213 ? 8.729 11.644 -24.659 1.00 41.00 213 GLY A C 1
ATOM 1697 O O . GLY A 1 213 ? 7.739 11.340 -25.306 1.00 41.00 213 GLY A O 1
ATOM 1698 N N . ARG A 1 214 ? 8.684 12.157 -23.420 1.00 39.75 214 ARG A N 1
ATOM 1699 C CA . ARG A 1 214 ? 7.473 12.531 -22.664 1.00 39.75 214 ARG A CA 1
ATOM 1700 C C . ARG A 1 214 ? 6.296 11.559 -22.863 1.00 39.75 214 ARG A C 1
ATOM 1702 O O . ARG A 1 214 ? 5.358 11.875 -23.579 1.00 39.75 214 ARG A O 1
ATOM 1709 N N . HIS A 1 215 ? 6.274 10.445 -22.128 1.00 42.72 215 HIS A N 1
ATOM 1710 C CA . HIS A 1 215 ? 4.992 9.811 -21.814 1.00 42.72 215 HIS A CA 1
ATOM 1711 C C . HIS A 1 215 ? 4.095 10.859 -21.141 1.00 42.72 215 HIS A C 1
ATOM 1713 O O . HIS A 1 215 ? 4.372 11.314 -20.025 1.00 42.72 215 HIS A O 1
ATOM 1719 N N . GLU A 1 216 ? 3.069 11.296 -21.864 1.00 43.69 216 GLU A N 1
ATOM 1720 C CA . GLU A 1 216 ? 1.976 12.077 -21.315 1.00 43.69 216 GLU A CA 1
ATOM 1721 C C . GLU A 1 216 ? 1.226 11.153 -20.363 1.00 43.69 216 GLU A C 1
ATOM 1723 O O . GLU A 1 216 ? 0.476 10.270 -20.769 1.00 43.69 216 GLU A O 1
ATOM 1728 N N . TYR A 1 217 ? 1.493 11.298 -19.066 1.00 45.09 217 TYR A N 1
ATOM 1729 C CA . TYR A 1 217 ? 0.567 10.789 -18.069 1.00 45.09 217 TYR A CA 1
ATOM 1730 C C . TYR A 1 217 ? -0.7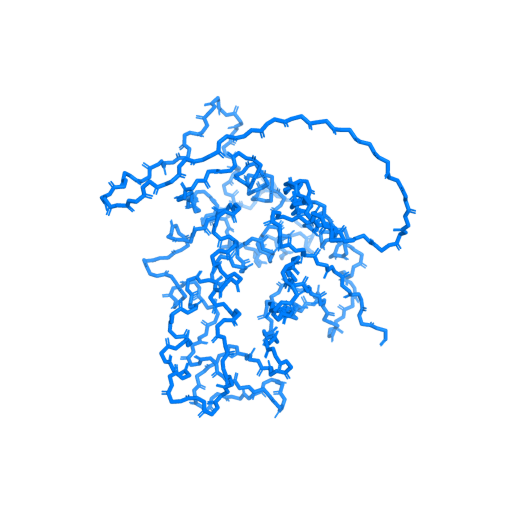61 11.488 -18.335 1.00 45.09 217 TYR A C 1
ATOM 1732 O O . TYR A 1 217 ? -0.800 12.718 -18.310 1.00 45.09 217 TYR A O 1
ATOM 1740 N N . GLY A 1 218 ? -1.792 10.711 -18.665 1.00 41.59 218 GLY A N 1
ATOM 1741 C CA . GLY A 1 218 ? -3.099 11.251 -19.003 1.00 41.59 218 GLY A CA 1
ATOM 1742 C C . GLY A 1 218 ? -3.642 12.057 -17.832 1.00 41.59 218 GLY A C 1
ATOM 1743 O O . GLY A 1 218 ? -4.000 11.488 -16.800 1.00 41.59 218 GLY A O 1
ATOM 1744 N N . ASP A 1 219 ? -3.704 13.375 -17.994 1.00 38.59 219 ASP A N 1
ATOM 1745 C CA . ASP A 1 219 ? -4.521 14.221 -17.141 1.00 38.59 219 ASP A CA 1
ATOM 1746 C C . ASP A 1 219 ? -5.972 13.873 -17.491 1.00 38.59 219 ASP A C 1
ATOM 1748 O O . ASP A 1 219 ? -6.502 14.289 -18.522 1.00 38.59 219 ASP A O 1
ATOM 1752 N N . ARG A 1 220 ? -6.615 13.016 -16.691 1.00 43.88 220 ARG A N 1
ATOM 1753 C CA . ARG A 1 220 ? -8.045 12.751 -16.866 1.00 43.88 220 ARG A CA 1
ATOM 1754 C C . ARG A 1 220 ? -8.768 14.049 -16.518 1.00 43.88 220 ARG A C 1
ATOM 1756 O O . ARG A 1 220 ? -8.742 14.450 -15.357 1.00 43.88 220 ARG A O 1
ATOM 1763 N N . GLU A 1 221 ? -9.338 14.712 -17.528 1.00 36.22 221 GLU A N 1
ATOM 1764 C CA . GLU A 1 221 ? -9.963 16.028 -17.381 1.00 36.22 221 GLU A CA 1
ATOM 1765 C C . GLU A 1 221 ? -10.868 16.091 -16.144 1.00 36.22 221 GLU A C 1
ATOM 1767 O O . GLU A 1 221 ? -11.772 15.272 -15.945 1.00 36.22 221 GLU A O 1
ATOM 1772 N N . GLU A 1 222 ? -10.599 17.090 -15.305 1.00 36.03 222 GLU A N 1
ATOM 1773 C CA . GLU A 1 222 ? -11.402 17.431 -14.144 1.00 36.03 222 GLU A CA 1
ATOM 1774 C C . GLU A 1 222 ? -12.804 17.865 -14.589 1.00 36.03 222 GLU A C 1
ATOM 1776 O O . GLU A 1 222 ? -13.048 19.031 -14.913 1.00 36.03 222 GLU A O 1
ATOM 1781 N N . THR A 1 223 ? -13.798 16.985 -14.482 1.00 28.44 223 THR A N 1
ATOM 1782 C CA . THR A 1 223 ? -15.158 17.472 -14.237 1.00 28.44 223 THR A CA 1
ATOM 1783 C C . THR A 1 223 ? -15.219 18.052 -12.824 1.00 28.44 223 THR A C 1
ATOM 1785 O O . THR A 1 223 ? -15.501 17.341 -11.867 1.00 28.44 223 THR A O 1
ATOM 1788 N N . LYS A 1 224 ? -14.922 19.359 -12.745 1.00 33.78 224 LYS A N 1
ATOM 1789 C CA . LYS A 1 224 ? -15.257 20.355 -11.707 1.00 33.78 224 LYS A CA 1
ATOM 1790 C C . LYS A 1 224 ? -15.126 19.893 -10.244 1.00 33.78 224 LYS A C 1
ATOM 1792 O O . LYS A 1 224 ? -16.020 19.245 -9.708 1.00 33.78 224 LYS A O 1
ATOM 1797 N N . THR A 1 225 ? -14.169 20.458 -9.504 1.00 29.14 225 THR A N 1
ATOM 1798 C CA . THR A 1 225 ? -14.355 21.653 -8.637 1.00 29.14 225 THR A CA 1
ATOM 1799 C C . THR A 1 225 ? -13.181 21.773 -7.651 1.00 29.14 225 THR A C 1
ATOM 1801 O O . THR A 1 225 ? -12.770 20.793 -7.042 1.00 29.14 225 THR A O 1
ATOM 1804 N N . SER A 1 226 ? -12.772 23.026 -7.423 1.00 27.62 226 SER A N 1
ATOM 1805 C CA . SER A 1 226 ? -12.041 23.560 -6.260 1.00 27.62 226 SER A CA 1
ATOM 1806 C C . SER A 1 226 ? -10.545 23.816 -6.422 1.00 27.62 226 SER A C 1
ATOM 1808 O O . SER A 1 226 ? -9.675 23.045 -6.032 1.00 27.62 226 SER A O 1
ATOM 1810 N N . ARG A 1 227 ? -10.306 25.047 -6.894 1.00 27.98 227 ARG A N 1
ATOM 1811 C CA . ARG A 1 227 ? -9.147 25.900 -6.618 1.00 27.98 227 ARG A CA 1
ATOM 1812 C C . ARG A 1 227 ? -8.668 25.763 -5.169 1.00 27.98 227 ARG A C 1
ATOM 1814 O O . ARG A 1 227 ? -9.478 25.890 -4.258 1.00 27.98 227 ARG A O 1
ATOM 1821 N N . CYS A 1 228 ? -7.351 25.730 -4.985 1.00 25.16 228 CYS A N 1
ATOM 1822 C CA . CYS A 1 228 ? -6.667 26.729 -4.163 1.00 25.16 228 CYS A CA 1
ATOM 1823 C C . CYS A 1 228 ? -5.180 26.803 -4.533 1.00 25.16 228 CYS A C 1
ATOM 1825 O O . CYS A 1 228 ? -4.453 25.816 -4.508 1.00 25.16 228 CYS A O 1
ATOM 1827 N N . ILE A 1 229 ? -4.768 28.014 -4.901 1.00 29.17 229 ILE A N 1
ATOM 1828 C CA . ILE A 1 229 ? -3.403 28.440 -5.211 1.00 29.17 229 ILE A CA 1
ATOM 1829 C C . ILE A 1 229 ? -2.709 28.799 -3.894 1.00 29.17 229 ILE A C 1
ATOM 1831 O O . ILE A 1 229 ? -3.305 29.513 -3.093 1.00 29.17 229 ILE A O 1
ATOM 1835 N N . ALA A 1 230 ? -1.439 28.422 -3.726 1.00 25.91 230 ALA A N 1
ATOM 1836 C CA . ALA A 1 230 ? -0.449 29.287 -3.075 1.00 25.91 230 ALA A CA 1
ATOM 1837 C C . ALA A 1 230 ? 0.986 28.833 -3.386 1.00 25.91 230 ALA A C 1
ATOM 1839 O O . ALA A 1 230 ? 1.465 27.794 -2.936 1.00 25.91 230 ALA A O 1
ATOM 1840 N N . SER A 1 231 ? 1.666 29.671 -4.160 1.00 29.38 231 SER A N 1
ATOM 1841 C CA . SER A 1 231 ? 3.101 29.697 -4.431 1.00 29.38 231 SER A CA 1
ATOM 1842 C C . SER A 1 231 ? 3.912 30.028 -3.166 1.00 29.38 231 SER A C 1
ATOM 1844 O O . SER A 1 231 ? 3.411 30.764 -2.321 1.00 29.38 231 SER A O 1
ATOM 1846 N N . LEU A 1 232 ? 5.182 29.589 -3.081 1.00 23.72 232 LEU A N 1
ATOM 1847 C CA . LEU A 1 232 ? 6.368 30.435 -2.790 1.00 23.72 232 LEU A CA 1
ATOM 1848 C C . LEU A 1 232 ? 7.644 29.635 -2.464 1.00 23.72 232 LEU A C 1
ATOM 1850 O O . LEU A 1 232 ? 7.633 28.434 -2.213 1.00 23.72 232 LEU A O 1
ATOM 1854 N N . SER A 1 233 ? 8.767 30.343 -2.538 1.00 29.36 233 SER A N 1
ATOM 1855 C CA . SER A 1 233 ? 10.144 29.976 -2.879 1.00 29.36 233 SER A CA 1
ATOM 1856 C C . SER A 1 233 ? 11.142 29.916 -1.689 1.00 29.36 233 SER A C 1
ATOM 1858 O O . SER A 1 233 ? 10.830 30.323 -0.581 1.00 29.36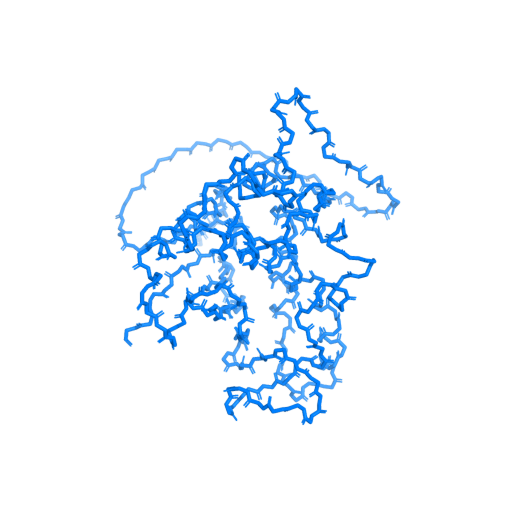 233 SER A O 1
ATOM 1860 N N . HIS A 1 234 ? 12.344 29.380 -1.983 1.00 25.58 234 HIS A N 1
ATOM 1861 C CA . HIS A 1 234 ? 13.694 29.603 -1.391 1.00 25.58 234 HIS A CA 1
ATOM 1862 C C . HIS A 1 234 ? 14.189 28.958 -0.057 1.00 25.58 234 HIS A C 1
ATOM 1864 O O . HIS A 1 234 ? 13.727 29.260 1.033 1.00 25.58 234 HIS A O 1
ATOM 1870 N N . SER A 1 235 ? 15.284 28.186 -0.233 1.00 27.12 235 SER A N 1
ATOM 1871 C CA . SER A 1 235 ? 16.618 28.224 0.425 1.00 27.12 235 SER A CA 1
ATOM 1872 C C . SER A 1 235 ? 16.935 27.563 1.797 1.00 27.12 235 SER A C 1
ATOM 1874 O O . SER A 1 235 ? 16.516 28.025 2.849 1.00 27.12 235 SER A O 1
ATOM 1876 N N . SER A 1 236 ? 17.856 26.577 1.708 1.00 33.03 236 SER A N 1
ATOM 1877 C CA . SER A 1 236 ? 19.131 26.371 2.455 1.00 33.03 236 SER A CA 1
ATOM 1878 C C . SER A 1 236 ? 19.232 25.708 3.862 1.00 33.03 236 SER A C 1
ATOM 1880 O O . SER A 1 236 ? 18.999 26.346 4.880 1.00 33.03 236 SER A O 1
ATOM 1882 N N . LYS A 1 237 ? 19.854 24.503 3.834 1.00 32.38 237 LYS A N 1
ATOM 1883 C CA . LYS A 1 237 ? 20.987 23.907 4.621 1.00 32.38 237 LYS A CA 1
ATOM 1884 C C . LYS A 1 237 ? 20.876 23.421 6.092 1.00 32.38 237 LYS A C 1
ATOM 1886 O O . LYS A 1 237 ? 20.580 24.187 6.994 1.00 32.38 237 LYS A O 1
ATOM 1891 N N . GLY A 1 238 ? 21.394 22.183 6.285 1.00 27.34 238 GLY A N 1
ATOM 1892 C CA . GLY A 1 238 ? 22.203 21.671 7.430 1.00 27.34 238 GLY A CA 1
ATOM 1893 C C . GLY A 1 238 ? 21.485 20.731 8.426 1.00 27.34 238 GLY A C 1
ATOM 1894 O O . GLY A 1 238 ? 20.628 21.213 9.146 1.00 27.34 238 GLY A O 1
ATOM 1895 N N . SER A 1 239 ? 21.643 19.385 8.385 1.00 31.77 239 SER A N 1
ATOM 1896 C CA . SER A 1 239 ? 22.672 18.485 9.012 1.00 31.77 239 SER A CA 1
ATOM 1897 C C . SER A 1 239 ? 22.483 18.257 10.536 1.00 31.77 239 SER A C 1
ATOM 1899 O O . SER A 1 239 ? 22.256 19.235 11.228 1.00 31.77 239 SER A O 1
ATOM 1901 N N . ARG A 1 240 ? 22.597 17.084 11.196 1.00 28.22 240 ARG A N 1
ATOM 1902 C CA . ARG A 1 240 ? 22.688 15.627 10.904 1.00 28.22 240 ARG A CA 1
ATOM 1903 C C . ARG A 1 240 ? 22.397 14.874 12.231 1.00 28.22 240 ARG A C 1
ATOM 1905 O O . ARG A 1 240 ? 22.840 15.325 13.279 1.00 28.22 240 ARG A O 1
ATOM 1912 N N . GLY A 1 241 ? 21.743 13.710 12.156 1.00 26.12 241 GLY A N 1
ATOM 1913 C CA . GLY A 1 241 ? 21.587 12.701 13.222 1.00 26.12 241 GLY A CA 1
ATOM 1914 C C . GLY A 1 241 ? 20.793 11.502 12.674 1.00 26.12 241 GLY A C 1
ATOM 1915 O O . GLY A 1 241 ? 19.719 11.706 12.116 1.00 26.12 241 GLY A O 1
ATOM 1916 N N . SER A 1 242 ? 21.347 10.281 12.697 1.00 31.83 242 SER A N 1
ATOM 1917 C CA . SER A 1 242 ? 20.886 9.153 11.859 1.00 31.83 242 SER A CA 1
ATOM 1918 C C . SER A 1 242 ? 19.770 8.312 12.491 1.00 31.83 242 SER A C 1
ATOM 1920 O O . SER A 1 242 ? 19.996 7.208 12.973 1.00 31.83 242 SER A O 1
ATOM 1922 N N . VAL A 1 243 ? 18.547 8.823 12.380 1.00 33.97 243 VAL A N 1
ATOM 1923 C CA . VAL A 1 243 ? 17.326 8.045 12.127 1.00 33.97 243 VAL A CA 1
ATOM 1924 C C . VAL A 1 243 ? 16.860 8.530 10.760 1.00 33.97 243 VAL A C 1
ATOM 1926 O O . VAL A 1 243 ? 16.617 9.725 10.593 1.00 33.97 243 VAL A O 1
ATOM 1929 N N . LEU A 1 244 ? 16.801 7.669 9.742 1.00 38.28 244 LEU A N 1
ATOM 1930 C CA . LEU A 1 244 ? 16.493 8.138 8.386 1.00 38.28 244 LEU A CA 1
ATOM 1931 C C . LEU A 1 244 ? 14.980 8.276 8.183 1.00 38.28 244 LEU A C 1
ATOM 1933 O O . LEU A 1 244 ? 14.371 7.514 7.434 1.00 38.28 244 LEU A O 1
ATOM 1937 N N . SER A 1 245 ? 14.409 9.268 8.866 1.00 41.00 245 SER A N 1
ATOM 1938 C CA . SER A 1 245 ? 13.081 9.816 8.613 1.00 41.00 245 SER A CA 1
ATOM 1939 C C . SER A 1 245 ? 13.133 10.804 7.461 1.00 41.00 245 SER A C 1
ATOM 1941 O O . SER A 1 245 ? 13.984 11.695 7.466 1.00 41.00 245 SER A O 1
ATOM 1943 N N . GLY A 1 246 ? 12.202 10.689 6.527 1.00 40.50 246 GLY A N 1
ATOM 1944 C CA . GLY A 1 246 ? 12.036 11.646 5.444 1.00 40.50 246 GLY A CA 1
ATOM 1945 C C . GLY A 1 246 ? 10.582 12.100 5.335 1.00 40.50 246 GLY A C 1
ATOM 1946 O O . GLY A 1 246 ? 9.710 11.262 5.516 1.00 40.50 246 GLY A O 1
ATOM 1947 N N . SER A 1 247 ? 10.330 13.397 5.117 1.00 39.62 247 SER A N 1
ATOM 1948 C CA . SER A 1 247 ? 9.017 14.061 5.071 1.00 39.62 247 SER A CA 1
ATOM 1949 C C . SER A 1 247 ? 8.555 14.357 3.637 1.00 39.62 247 SER A C 1
ATOM 1951 O O . SER A 1 247 ? 9.019 15.281 2.978 1.00 39.62 247 SER A O 1
ATOM 1953 N N . LEU A 1 248 ? 7.536 13.631 3.191 1.00 45.00 248 LEU A N 1
ATOM 1954 C CA . LEU A 1 248 ? 6.690 13.857 2.019 1.00 45.00 248 LEU A CA 1
ATOM 1955 C C . LEU A 1 248 ? 5.603 14.893 2.312 1.00 45.00 248 LEU A C 1
ATOM 1957 O O . LEU A 1 248 ? 4.413 14.596 2.297 1.00 45.00 248 LEU A O 1
ATOM 1961 N N . GLY A 1 249 ? 5.989 16.132 2.588 1.00 46.19 249 GLY A N 1
ATOM 1962 C CA . GLY A 1 249 ? 5.030 17.243 2.663 1.00 46.19 249 GLY A CA 1
ATOM 1963 C C . GLY A 1 249 ? 4.115 17.120 3.858 1.00 46.19 249 GLY A C 1
ATOM 1964 O O . GLY A 1 249 ? 2.901 17.250 3.740 1.00 46.19 249 GLY A O 1
ATOM 1965 N N . GLY A 1 250 ? 4.728 16.814 4.998 1.00 54.50 250 GLY A N 1
ATOM 1966 C CA . GLY A 1 250 ? 4.013 16.521 6.219 1.00 54.50 250 GLY A CA 1
ATOM 1967 C C . GLY A 1 250 ? 3.628 15.056 6.368 1.00 54.50 250 GLY A C 1
ATOM 1968 O O . GLY A 1 250 ? 2.904 14.788 7.314 1.00 54.50 250 GLY A O 1
ATOM 1969 N N . LEU A 1 251 ? 4.084 14.128 5.513 1.00 52.34 251 LEU A N 1
ATOM 1970 C CA . LEU A 1 251 ? 3.969 12.674 5.707 1.00 52.34 251 LEU A CA 1
ATOM 1971 C C . LEU A 1 251 ? 5.347 12.000 5.699 1.00 52.34 251 LEU A C 1
ATOM 1973 O O . LEU A 1 251 ? 6.040 12.066 4.703 1.00 52.34 251 LEU A O 1
ATOM 1977 N N . LYS A 1 252 ? 5.770 11.305 6.750 1.00 70.81 252 LYS A N 1
ATOM 1978 C CA . LYS A 1 252 ? 7.017 10.540 6.783 1.00 70.81 252 LYS A CA 1
ATOM 1979 C C . LYS A 1 252 ? 6.777 9.050 6.635 1.00 70.81 252 LYS A C 1
ATOM 1981 O O . LYS A 1 252 ? 6.005 8.494 7.398 1.00 70.81 252 LYS A O 1
ATOM 1986 N N . ALA A 1 253 ? 7.480 8.396 5.717 1.00 63.78 253 ALA A N 1
ATOM 1987 C CA . ALA A 1 253 ? 7.523 6.938 5.652 1.00 63.78 253 ALA A CA 1
ATOM 1988 C C . ALA A 1 253 ? 8.838 6.442 6.273 1.00 63.78 253 ALA A C 1
ATOM 1990 O O . ALA A 1 253 ? 9.915 6.943 5.945 1.00 63.78 253 ALA A O 1
ATOM 1991 N N . LEU A 1 254 ? 8.748 5.500 7.206 1.00 69.62 254 LEU A N 1
ATOM 1992 C CA . LEU A 1 254 ? 9.855 4.993 8.008 1.00 69.62 254 LEU A CA 1
ATOM 1993 C C . LEU A 1 254 ? 9.850 3.470 7.982 1.00 69.62 254 LEU A C 1
ATOM 1995 O O . LEU A 1 254 ? 8.913 2.854 8.473 1.00 69.62 254 LEU A O 1
ATOM 1999 N N . LEU A 1 255 ? 10.913 2.874 7.450 1.00 61.34 255 LEU A N 1
ATOM 2000 C CA . LEU A 1 255 ? 11.154 1.446 7.611 1.00 61.34 255 LEU A CA 1
ATOM 2001 C C . LEU A 1 255 ? 11.748 1.202 9.000 1.00 61.34 255 LEU A C 1
ATOM 2003 O O . LEU A 1 255 ? 12.766 1.808 9.348 1.00 61.34 255 LEU A O 1
ATOM 2007 N N . GLN A 1 256 ? 11.102 0.344 9.779 1.00 69.25 256 GLN A N 1
ATOM 2008 C CA . GLN A 1 256 ? 11.605 -0.159 11.051 1.00 69.25 256 GLN A CA 1
ATOM 2009 C C . GLN A 1 256 ? 11.842 -1.661 10.891 1.00 69.25 256 GLN A C 1
ATOM 2011 O O . GLN A 1 256 ? 10.963 -2.365 10.399 1.00 69.25 256 GLN A O 1
ATOM 2016 N N . ALA A 1 257 ? 13.029 -2.131 11.270 1.00 49.75 257 ALA A N 1
ATOM 2017 C CA . ALA A 1 257 ? 13.191 -3.538 11.610 1.00 49.75 257 ALA A CA 1
ATOM 2018 C C . ALA A 1 257 ? 12.537 -3.728 12.985 1.00 49.75 257 ALA A C 1
ATOM 2020 O O . ALA A 1 257 ? 12.697 -2.855 13.843 1.00 49.75 257 ALA A O 1
ATOM 2021 N N . ASP A 1 258 ? 11.746 -4.782 13.160 1.00 42.50 258 ASP A N 1
ATOM 2022 C CA . ASP A 1 258 ? 11.358 -5.194 14.506 1.00 42.50 258 ASP A CA 1
ATOM 2023 C C . ASP A 1 258 ? 12.589 -5.889 15.131 1.00 42.50 258 ASP A C 1
ATOM 2025 O O . ASP A 1 258 ? 13.221 -6.722 14.478 1.00 42.50 258 ASP A O 1
ATOM 2029 N N . ASP A 1 259 ? 12.982 -5.437 16.329 1.00 35.84 259 ASP A N 1
ATOM 2030 C CA . ASP A 1 259 ? 14.040 -6.043 17.157 1.00 35.84 259 ASP A CA 1
ATOM 2031 C C . ASP A 1 259 ? 13.551 -7.344 17.815 1.00 35.84 259 ASP A C 1
ATOM 2033 O O . ASP A 1 259 ? 12.363 -7.386 18.225 1.00 35.84 259 ASP A O 1
#

InterPro domains:
  IPR001574 Ribosome-inactivating protein [PF00161] (28-190)
  IPR016138 Ribosome-inactivating protein, subdomain 1 [G3DSA:3.40.420.10] (5-166)
  IPR036041 Ribosome-inactivating protein superfamily [SSF56371] (9-197)

Sequence (259 aa):
MANGRARKADPADYGKTVDKLQDHLLKSMRRNGEFLKLVLRSDNEYNKDVKLLLEESSVYLSVLIVDNVKLEFGKHGDPQFFGDSTQLGYVEQYSQLCKPGLTNVQVGHAALMNAYTKLNRFRGVGDKNFSKWCDEIRHSLATLLFMFPECTRFRWISQAAKKLVMDGRVNACVVDWMADLIPFWSKITEVFLNGGDCDHDPYAPPPPPLPVGRHEYGDREETKTSRCIASLSHSSKGSRGSVLSGSLGGLKALLQADD

pLDDT: mean 75.51, std 23.11, range [23.72, 96.75]

Radius of gyration: 19.24 Å; chains: 1; bounding box: 44×54×46 Å